Protein AF-A0A968NYC0-F1 (afdb_monomer_lite)

Radius of gyration: 24.02 Å; chains: 1; bounding box: 64×40×67 Å

pLDDT: mean 93.13, std 6.55, range [55.03, 98.5]

Structure (mmCIF, N/CA/C/O backbone):
data_AF-A0A968NYC0-F1
#
_entry.id   AF-A0A968NYC0-F1
#
loop_
_atom_site.group_PDB
_atom_site.id
_atom_site.type_symbol
_atom_site.label_atom_id
_atom_site.label_alt_id
_atom_site.label_comp_id
_atom_site.label_asym_id
_atom_site.label_entity_id
_atom_site.label_seq_id
_atom_site.pdbx_PDB_ins_code
_atom_site.Cartn_x
_atom_site.Cartn_y
_atom_site.Cartn_z
_atom_site.occupancy
_atom_site.B_iso_or_equiv
_atom_site.auth_seq_id
_atom_site.auth_comp_id
_atom_site.auth_asym_id
_atom_site.auth_atom_id
_atom_site.pdbx_PDB_model_num
ATOM 1 N N . MET A 1 1 ? -44.140 -22.657 28.367 1.00 55.03 1 MET A N 1
ATOM 2 C CA . MET A 1 1 ? -43.169 -21.737 29.005 1.00 55.03 1 MET A CA 1
ATOM 3 C C . MET A 1 1 ? -43.555 -21.471 30.471 1.00 55.03 1 MET A C 1
ATOM 5 O O . MET A 1 1 ? -43.723 -20.326 30.853 1.00 55.03 1 MET A O 1
ATOM 9 N N . ASN A 1 2 ? -43.671 -22.508 31.317 1.00 61.44 2 ASN A N 1
ATOM 10 C CA . ASN A 1 2 ? -44.082 -22.344 32.731 1.00 61.44 2 ASN A CA 1
ATOM 11 C C . ASN A 1 2 ? -42.913 -22.388 33.732 1.00 61.44 2 ASN A C 1
ATOM 13 O O . ASN A 1 2 ? -43.121 -22.217 34.927 1.00 61.44 2 ASN A O 1
ATOM 17 N N . TRP A 1 3 ? -41.679 -22.582 33.257 1.00 74.56 3 TRP A N 1
ATOM 18 C CA . TRP A 1 3 ? -40.498 -22.738 34.117 1.00 74.56 3 TRP A CA 1
ATOM 19 C C . TRP A 1 3 ? -40.051 -21.430 34.796 1.00 74.56 3 TRP A C 1
ATOM 21 O O . TRP A 1 3 ? -39.391 -21.453 35.832 1.00 74.56 3 TRP A O 1
ATOM 31 N N . LEU A 1 4 ? -40.443 -20.278 34.242 1.00 67.38 4 LEU A N 1
ATOM 32 C CA . LEU A 1 4 ? -40.112 -18.967 34.808 1.00 67.38 4 LEU A CA 1
ATOM 33 C C . LEU A 1 4 ? -40.830 -18.708 36.142 1.00 67.38 4 LEU A C 1
ATOM 35 O O . LEU A 1 4 ? -40.320 -17.957 36.966 1.00 67.38 4 LEU A O 1
ATOM 39 N N . TYR A 1 5 ? -41.969 -19.367 36.386 1.00 74.06 5 TYR A N 1
ATOM 40 C CA . TYR A 1 5 ? -42.745 -19.214 37.621 1.00 74.06 5 TYR A CA 1
ATOM 41 C C . TYR A 1 5 ? -42.214 -20.053 38.790 1.00 74.06 5 TYR A C 1
ATOM 43 O O . TYR A 1 5 ? -42.570 -19.793 39.934 1.00 74.06 5 TYR A O 1
ATOM 51 N N . THR A 1 6 ? -41.348 -21.036 38.525 1.00 84.25 6 THR A N 1
ATOM 52 C CA . THR A 1 6 ? -40.716 -21.871 39.563 1.00 84.25 6 THR A CA 1
ATOM 53 C C . THR A 1 6 ? -39.415 -21.283 40.117 1.00 84.25 6 THR A C 1
ATOM 55 O O . THR A 1 6 ? -38.843 -21.832 41.055 1.00 84.25 6 THR A O 1
ATOM 58 N N . LEU A 1 7 ? -38.927 -20.171 39.559 1.00 82.81 7 LEU A N 1
ATOM 59 C CA . LEU A 1 7 ? -37.696 -19.523 40.011 1.00 82.81 7 LEU A CA 1
ATOM 60 C C . LEU A 1 7 ? -37.945 -18.648 41.243 1.00 82.81 7 LEU A C 1
ATOM 62 O O . LEU A 1 7 ? -38.913 -17.891 41.308 1.00 82.81 7 LEU A O 1
ATOM 66 N N . SER A 1 8 ? -37.025 -18.704 42.212 1.00 90.00 8 SER A N 1
ATOM 67 C CA . SER A 1 8 ? -37.050 -17.786 43.353 1.00 90.00 8 SER A CA 1
ATOM 68 C C . SER A 1 8 ? -36.920 -16.333 42.872 1.00 90.00 8 SER A C 1
ATOM 70 O O . SER A 1 8 ? -36.244 -16.062 41.875 1.00 90.00 8 SER A O 1
ATOM 72 N N . LYS A 1 9 ? -37.521 -15.378 43.598 1.00 89.38 9 LYS A N 1
ATOM 73 C CA . LYS A 1 9 ? -37.441 -13.941 43.263 1.00 89.38 9 LYS A CA 1
ATOM 74 C C . LYS A 1 9 ? -35.993 -13.466 43.078 1.00 89.38 9 LYS A C 1
ATOM 76 O O . LYS A 1 9 ? -35.714 -12.679 42.178 1.00 89.38 9 LYS A O 1
ATOM 81 N N . ASN A 1 10 ? -35.073 -14.005 43.878 1.00 91.25 10 ASN A N 1
ATOM 82 C CA . ASN A 1 10 ? -33.650 -13.684 43.803 1.00 91.25 10 ASN A CA 1
ATOM 83 C C . ASN A 1 10 ? -33.018 -14.201 42.502 1.00 91.25 10 ASN A C 1
ATOM 85 O O . ASN A 1 10 ? -32.223 -13.500 41.882 1.00 91.25 10 ASN A O 1
ATOM 89 N N . THR A 1 11 ? -33.405 -15.396 42.046 1.00 91.62 11 THR A N 1
ATOM 90 C CA . THR A 1 11 ? -32.907 -15.964 40.785 1.00 91.62 11 THR A CA 1
ATOM 91 C C . THR A 1 11 ? -33.435 -15.195 39.577 1.00 91.62 11 THR A C 1
ATOM 93 O O . THR A 1 11 ? -32.670 -14.919 38.657 1.00 91.62 11 THR A O 1
ATOM 96 N N . LEU A 1 12 ? -34.711 -14.790 39.589 1.00 89.31 12 LEU A N 1
ATOM 97 C CA . LEU A 1 12 ? -35.290 -13.975 38.517 1.00 89.31 12 LEU A CA 1
ATOM 98 C C . LEU A 1 12 ? -34.565 -12.624 38.393 1.00 89.31 12 LEU A C 1
ATOM 100 O O . LEU A 1 12 ? -34.170 -12.236 37.296 1.00 89.31 12 LEU A O 1
ATOM 104 N N . ALA A 1 13 ? -34.331 -11.942 39.519 1.00 92.62 13 ALA A N 1
ATOM 105 C CA . ALA A 1 13 ? -33.586 -10.685 39.545 1.00 92.62 13 ALA A CA 1
ATOM 106 C C . ALA A 1 13 ? -32.153 -10.857 39.010 1.00 92.62 13 ALA A C 1
ATOM 108 O O . ALA A 1 13 ? -31.707 -10.059 38.188 1.00 92.62 13 ALA A O 1
ATOM 109 N N . PHE A 1 14 ? -31.457 -11.929 39.408 1.00 95.12 14 PHE A N 1
ATOM 110 C CA . PHE A 1 14 ? -30.115 -12.229 38.907 1.00 95.12 14 PHE A CA 1
ATOM 111 C C . PHE A 1 14 ? -30.097 -12.460 37.391 1.00 95.12 14 PHE A C 1
ATOM 113 O O . PHE A 1 14 ? -29.247 -11.903 36.703 1.00 95.12 14 PHE A O 1
ATOM 120 N N . VAL A 1 15 ? -31.054 -13.225 36.852 1.00 93.81 15 VAL A N 1
ATOM 121 C CA . VAL A 1 15 ? -31.160 -13.481 35.405 1.00 93.81 15 VAL A CA 1
ATOM 122 C C . VAL A 1 15 ? -31.421 -12.191 34.630 1.00 93.81 15 VAL A C 1
ATOM 124 O O . VAL A 1 15 ? -30.804 -11.980 33.590 1.00 93.81 15 VAL A O 1
ATOM 127 N N . VAL A 1 16 ? -32.284 -11.306 35.135 1.00 94.75 16 VAL A N 1
ATOM 128 C CA . VAL A 1 16 ? -32.562 -10.012 34.490 1.00 94.75 16 VAL A CA 1
ATOM 129 C C . VAL A 1 16 ? -31.324 -9.111 34.500 1.00 94.75 16 VAL A C 1
ATOM 131 O O . VAL A 1 16 ? -30.992 -8.530 33.470 1.00 94.75 16 VAL A O 1
ATOM 134 N N . ILE A 1 17 ? -30.601 -9.030 35.622 1.00 95.00 17 ILE A N 1
ATOM 135 C CA . ILE A 1 17 ? -29.372 -8.226 35.727 1.00 95.00 17 ILE A CA 1
ATOM 136 C C . ILE A 1 17 ? -28.275 -8.795 34.822 1.00 95.00 17 ILE A C 1
ATOM 138 O O . ILE A 1 17 ? -27.685 -8.057 34.035 1.00 95.00 17 ILE A O 1
ATOM 142 N N . ALA A 1 18 ? -28.024 -10.103 34.891 1.00 95.38 18 ALA A N 1
ATOM 143 C CA . ALA A 1 18 ? -27.028 -10.770 34.058 1.00 95.38 18 ALA A CA 1
ATOM 144 C C . ALA A 1 18 ? -27.370 -10.639 32.566 1.00 95.38 18 ALA A C 1
ATOM 146 O O . ALA A 1 18 ? -26.494 -10.328 31.762 1.00 95.38 18 ALA A O 1
ATOM 147 N N . GLY A 1 19 ? -28.647 -10.801 32.206 1.00 96.00 19 GLY A N 1
ATOM 148 C CA . GLY A 1 19 ? -29.144 -10.586 30.850 1.00 96.00 19 GLY A CA 1
ATOM 149 C C . GLY A 1 19 ? -28.960 -9.144 30.379 1.00 96.00 19 GLY A C 1
ATOM 150 O O . GLY A 1 19 ? -28.521 -8.929 29.253 1.00 96.00 19 GLY A O 1
ATOM 151 N N . GLY A 1 20 ? -29.213 -8.159 31.245 1.00 95.19 20 GLY A N 1
ATOM 152 C CA . GLY A 1 20 ? -28.974 -6.744 30.957 1.00 95.19 20 GLY A CA 1
ATOM 153 C C . GLY A 1 20 ? -27.495 -6.422 30.729 1.00 95.19 20 GLY A C 1
ATOM 154 O O . GLY A 1 20 ? -27.156 -5.769 29.745 1.00 95.19 20 GLY A O 1
ATOM 155 N N . ILE A 1 21 ? -26.600 -6.928 31.584 1.00 92.38 21 ILE A N 1
ATOM 156 C CA . ILE A 1 21 ? -25.145 -6.757 31.424 1.00 92.38 21 ILE A CA 1
ATOM 157 C C . ILE A 1 21 ? -24.672 -7.408 30.120 1.00 92.38 21 ILE A C 1
ATOM 159 O O . ILE A 1 21 ? -23.951 -6.779 29.346 1.00 92.38 21 ILE A O 1
ATOM 163 N N . LEU A 1 22 ? -25.109 -8.641 29.845 1.00 92.19 22 LEU A N 1
ATOM 164 C CA . LEU A 1 22 ? -24.768 -9.349 28.612 1.00 92.19 22 LEU A CA 1
ATOM 165 C C . LEU A 1 22 ? -25.264 -8.580 27.380 1.00 92.19 22 LEU A C 1
ATOM 167 O O . LEU A 1 22 ? -24.515 -8.406 26.422 1.00 92.19 22 LEU A O 1
ATOM 171 N N . PHE A 1 23 ? -26.498 -8.073 27.421 1.00 93.38 23 PHE A N 1
ATOM 172 C CA . PHE A 1 23 ? -27.070 -7.268 26.346 1.00 93.38 23 PHE A CA 1
ATOM 173 C C . PHE A 1 23 ? -26.257 -5.996 26.092 1.00 93.38 23 PHE A C 1
ATOM 175 O O . PHE A 1 23 ? -26.002 -5.670 24.936 1.00 93.38 23 PHE A O 1
ATOM 182 N N . ILE A 1 24 ? -25.799 -5.307 27.142 1.00 88.75 24 ILE A N 1
ATOM 183 C CA . ILE A 1 24 ? -24.950 -4.113 27.010 1.00 88.75 24 ILE A CA 1
ATOM 184 C C . ILE A 1 24 ? -23.596 -4.468 26.389 1.00 88.75 24 ILE A C 1
ATOM 186 O O . ILE A 1 24 ? -23.170 -3.787 25.462 1.00 88.75 24 ILE A O 1
ATOM 190 N N . ILE A 1 25 ? -22.940 -5.541 26.841 1.00 87.50 25 ILE A N 1
ATOM 191 C CA . ILE A 1 25 ? -21.634 -5.969 26.307 1.00 87.50 25 ILE A CA 1
ATOM 192 C C . ILE A 1 25 ? -21.742 -6.362 24.828 1.00 87.50 25 ILE A C 1
ATOM 194 O O . ILE A 1 25 ? -20.851 -6.053 24.041 1.00 87.50 25 ILE A O 1
ATOM 198 N N . VAL A 1 26 ? -22.833 -7.026 24.440 1.00 86.25 26 VAL A N 1
ATOM 199 C CA . VAL A 1 26 ? -23.074 -7.425 23.046 1.00 86.25 26 VAL A CA 1
ATOM 200 C C . VAL A 1 26 ? -23.466 -6.228 22.178 1.00 86.25 26 VAL A C 1
ATOM 202 O O . VAL A 1 26 ? -23.036 -6.145 21.030 1.00 86.25 26 VAL A O 1
ATOM 205 N N . SER A 1 27 ? -24.258 -5.294 22.710 1.00 86.38 27 SER A N 1
ATOM 206 C CA . SER A 1 27 ? -24.735 -4.128 21.951 1.00 86.38 27 SER A CA 1
ATOM 207 C C . SER A 1 27 ? -23.671 -3.037 21.808 1.00 86.38 27 SER A C 1
ATOM 209 O O . SER A 1 27 ? -23.626 -2.355 20.787 1.00 86.38 27 SER A O 1
ATOM 211 N N . SER A 1 28 ? -22.805 -2.892 22.810 1.00 80.62 28 SER A N 1
ATOM 212 C CA . SER A 1 28 ? -21.760 -1.872 22.890 1.00 80.62 28 SER A CA 1
ATOM 213 C C . SER A 1 28 ? -20.471 -2.512 23.411 1.00 80.62 28 SER A C 1
ATOM 215 O O . SER A 1 28 ? -20.108 -2.295 24.573 1.00 80.62 28 SER A O 1
ATOM 217 N N . PRO A 1 29 ? -19.780 -3.330 22.591 1.00 77.06 29 PRO A N 1
ATOM 218 C CA . PRO A 1 29 ? -18.520 -3.928 23.001 1.00 77.06 29 PRO A CA 1
ATOM 219 C C . PRO A 1 29 ? -17.551 -2.826 23.448 1.00 77.06 29 PRO A C 1
ATOM 221 O O . PRO A 1 29 ? -17.503 -1.760 22.825 1.00 77.06 29 PRO A O 1
ATOM 224 N N . PRO A 1 30 ? -16.795 -3.042 24.538 1.00 77.00 30 PRO A N 1
ATOM 225 C CA . PRO A 1 30 ? -15.893 -2.027 25.053 1.00 77.00 30 PRO A CA 1
ATOM 226 C C . PRO A 1 30 ? -14.872 -1.655 23.975 1.00 77.00 30 PRO A C 1
ATOM 228 O O . PRO A 1 30 ? -14.203 -2.527 23.419 1.00 77.00 30 PRO A O 1
ATOM 231 N N . HIS A 1 31 ? -14.755 -0.357 23.687 1.00 88.00 31 HIS A N 1
ATOM 232 C CA . HIS A 1 31 ? -13.740 0.141 22.768 1.00 88.00 31 HIS A CA 1
ATOM 233 C C . HIS A 1 31 ? -12.357 -0.255 23.273 1.00 88.00 31 HIS A C 1
ATOM 235 O O . HIS A 1 31 ? -11.971 0.055 24.402 1.00 88.00 31 HIS A O 1
ATOM 241 N N . THR A 1 32 ? -11.602 -0.927 22.417 1.00 91.62 32 THR A N 1
ATOM 242 C CA . THR A 1 32 ? -10.221 -1.278 22.713 1.00 91.62 32 THR A CA 1
ATOM 243 C C . THR A 1 32 ? -9.323 -0.049 22.562 1.00 91.62 32 THR A C 1
ATOM 245 O O . THR A 1 32 ? -9.670 0.945 21.910 1.00 91.62 32 THR A O 1
ATOM 248 N N . VAL A 1 33 ? -8.115 -0.118 23.127 1.00 92.94 33 VAL A N 1
ATOM 249 C CA . VAL A 1 33 ? -7.076 0.902 22.902 1.00 92.94 33 VAL A CA 1
ATOM 250 C C . VAL A 1 33 ? -6.817 1.076 21.401 1.00 92.94 33 VAL A C 1
ATOM 252 O O . VAL A 1 33 ? -6.704 2.203 20.916 1.00 92.94 33 VAL A O 1
ATOM 255 N N . CYS A 1 34 ? -6.820 -0.023 20.644 1.00 94.38 34 CYS A N 1
ATOM 256 C CA . CYS A 1 34 ? -6.624 0.005 19.201 1.00 94.38 34 CYS A CA 1
ATOM 257 C C . CYS A 1 34 ? -7.748 0.722 18.454 1.00 94.38 34 CYS A C 1
ATOM 259 O O . CYS A 1 34 ? -7.455 1.451 17.513 1.00 94.38 34 CYS A O 1
ATOM 261 N N . ASP A 1 35 ? -9.005 0.603 18.885 1.00 94.25 35 ASP A N 1
ATOM 262 C CA . ASP A 1 35 ? -10.110 1.345 18.260 1.00 94.25 35 ASP A CA 1
ATOM 263 C C . ASP A 1 35 ? -9.930 2.855 18.423 1.00 94.25 35 ASP A C 1
ATOM 265 O O . ASP A 1 35 ? -10.162 3.628 17.492 1.00 94.25 35 ASP A O 1
ATOM 269 N N . SER A 1 36 ? -9.446 3.282 19.592 1.00 94.62 36 SER A N 1
ATOM 270 C CA . SER A 1 36 ? -9.157 4.692 19.859 1.00 94.62 36 SER A CA 1
ATOM 271 C C . SER A 1 36 ? -8.003 5.209 18.998 1.00 94.62 36 SER A C 1
ATOM 273 O O . SER A 1 36 ? -8.129 6.270 18.387 1.00 94.62 36 SER A O 1
ATOM 275 N N . GLN A 1 37 ? -6.913 4.444 18.887 1.00 95.31 37 GLN A N 1
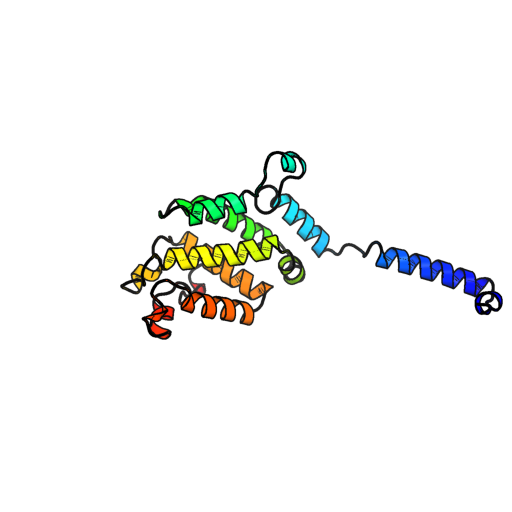ATOM 276 C CA . GLN A 1 37 ? -5.765 4.790 18.041 1.00 95.31 37 GLN A CA 1
ATOM 277 C C . GLN A 1 37 ? -6.140 4.813 16.551 1.00 95.31 37 GLN A C 1
ATOM 279 O O . GLN A 1 37 ? -5.801 5.748 15.826 1.00 95.31 37 GLN A O 1
ATOM 284 N N . LEU A 1 38 ? -6.923 3.832 16.094 1.00 95.44 38 LEU A N 1
ATOM 285 C CA . LEU A 1 38 ? -7.428 3.785 14.723 1.00 95.44 38 LEU A CA 1
ATOM 286 C C . LEU A 1 38 ? -8.375 4.939 14.414 1.00 95.44 38 LEU A C 1
ATOM 288 O O . LEU A 1 38 ? -8.366 5.433 13.289 1.00 95.44 38 LEU A O 1
ATOM 292 N N . ARG A 1 39 ? -9.161 5.402 15.391 1.00 94.81 39 ARG A N 1
ATOM 293 C CA . ARG A 1 39 ? -9.993 6.598 15.237 1.00 94.81 39 ARG A CA 1
ATOM 294 C C . ARG A 1 39 ? -9.141 7.852 15.047 1.00 94.81 39 ARG A C 1
ATOM 296 O O . ARG A 1 39 ? -9.435 8.627 14.145 1.00 94.81 39 ARG A O 1
ATOM 303 N N . VAL A 1 40 ? -8.080 8.025 15.837 1.00 95.06 40 VAL A N 1
ATOM 304 C CA . VAL A 1 40 ? -7.135 9.148 15.681 1.00 95.06 40 VAL A CA 1
ATOM 305 C C . VAL A 1 40 ? -6.443 9.094 14.318 1.00 95.06 40 VAL A C 1
ATOM 307 O O . VAL A 1 40 ? -6.351 10.108 13.629 1.00 95.06 40 VAL A O 1
ATOM 310 N N . LEU A 1 41 ? -6.020 7.908 13.87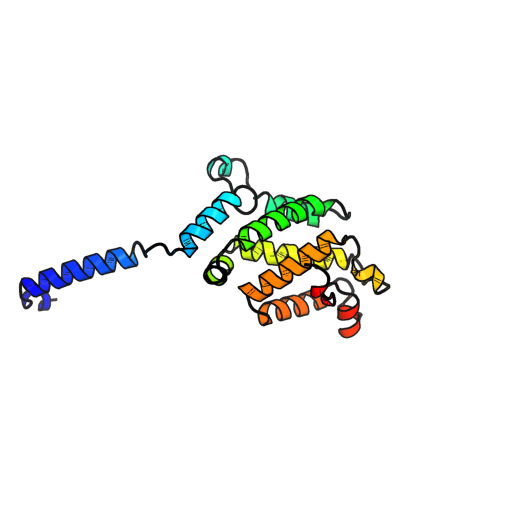8 1.00 94.75 41 LEU A N 1
ATOM 311 C CA . LEU A 1 41 ? -5.432 7.743 12.552 1.00 94.75 41 LEU A CA 1
ATOM 312 C C . LEU A 1 41 ? -6.452 8.022 11.438 1.00 94.75 41 LEU A C 1
ATOM 314 O O . LEU A 1 41 ? -6.144 8.715 10.479 1.00 94.75 41 LEU A O 1
ATOM 318 N N . ARG A 1 42 ? -7.690 7.535 11.556 1.00 95.00 42 ARG A N 1
ATOM 319 C CA . ARG A 1 42 ? -8.756 7.822 10.584 1.00 95.00 42 ARG A CA 1
ATOM 320 C C . ARG A 1 42 ? -9.014 9.321 10.467 1.00 95.00 42 ARG A C 1
ATOM 322 O O . ARG A 1 42 ? -9.189 9.818 9.358 1.00 95.00 42 ARG A O 1
ATOM 329 N N . GLU A 1 43 ? -9.004 10.018 11.595 1.00 93.88 43 GLU A N 1
ATOM 330 C CA . GLU A 1 43 ? -9.145 11.467 11.656 1.00 93.88 43 GLU A CA 1
ATOM 331 C C . GLU A 1 43 ? -7.994 12.176 10.927 1.00 93.88 43 GLU A C 1
ATOM 333 O O . GLU A 1 43 ? -8.244 13.044 10.093 1.00 93.88 43 GLU A O 1
ATOM 338 N N . SER A 1 44 ? -6.743 11.749 11.144 1.00 94.12 44 SER A N 1
ATOM 339 C CA . SER A 1 44 ? -5.580 12.319 10.445 1.00 94.12 44 SER A CA 1
ATOM 340 C C . SER A 1 44 ? -5.552 11.998 8.946 1.00 94.12 44 SER A C 1
ATOM 342 O O . SER A 1 44 ? -4.946 12.731 8.168 1.00 94.12 44 SER A O 1
ATOM 344 N N . GLN A 1 45 ? -6.236 10.928 8.526 1.00 95.44 45 GLN A N 1
ATOM 345 C CA . GLN A 1 45 ? -6.377 10.511 7.128 1.00 95.44 45 GLN A CA 1
ATOM 346 C C . GLN A 1 45 ? -7.681 10.990 6.471 1.00 95.44 45 GLN A C 1
ATOM 348 O O . GLN A 1 45 ? -8.018 10.536 5.366 1.00 95.44 45 GLN A O 1
ATOM 353 N N . LYS A 1 46 ? -8.420 11.911 7.109 1.00 92.44 46 LYS A N 1
ATOM 354 C CA . LYS A 1 46 ? -9.539 12.604 6.462 1.00 92.44 46 LYS A CA 1
ATOM 355 C C . LYS A 1 46 ? -9.064 13.262 5.170 1.00 92.44 46 LYS A C 1
ATOM 357 O O . LYS A 1 46 ? -7.951 13.775 5.079 1.00 92.44 46 LYS A O 1
ATOM 362 N N . ARG A 1 47 ? -9.924 13.240 4.153 1.00 88.31 47 ARG A N 1
ATOM 363 C CA . ARG A 1 47 ? -9.670 13.689 2.773 1.00 88.31 47 ARG A CA 1
ATOM 364 C C . ARG A 1 47 ? -8.728 12.778 1.987 1.00 88.31 47 ARG A C 1
ATOM 366 O O . ARG A 1 47 ? -9.011 12.535 0.819 1.00 88.31 47 ARG A O 1
ATOM 373 N N . PHE A 1 48 ? -7.679 12.213 2.596 1.00 95.81 48 PHE A N 1
ATOM 374 C CA . PHE A 1 48 ? -6.785 11.290 1.890 1.00 95.81 48 PHE A CA 1
ATOM 375 C C . PHE A 1 48 ? -7.410 9.914 1.651 1.00 95.81 48 PHE A C 1
ATOM 377 O O . PHE A 1 48 ? -7.736 9.598 0.509 1.00 95.81 48 PHE A O 1
ATOM 384 N N . LEU A 1 49 ? -7.611 9.113 2.701 1.00 95.94 49 LEU A N 1
ATOM 385 C CA . LEU A 1 49 ? -8.187 7.764 2.580 1.00 95.94 49 LEU A CA 1
ATOM 386 C C . LEU A 1 49 ? -9.683 7.719 2.848 1.00 95.94 49 LEU A C 1
ATOM 388 O O . LEU A 1 49 ? -10.355 6.806 2.375 1.00 95.94 49 LEU A O 1
ATOM 392 N N . TYR A 1 50 ? -10.199 8.705 3.575 1.00 94.50 50 TYR A N 1
ATOM 393 C CA . TYR A 1 50 ? -11.603 8.776 3.948 1.00 94.50 50 TYR A CA 1
ATOM 394 C C . TYR A 1 50 ? -12.242 10.044 3.410 1.00 94.50 50 TYR A C 1
ATOM 396 O O . TYR A 1 50 ? -11.625 11.112 3.388 1.00 94.50 50 TYR A O 1
ATOM 404 N N . LYS A 1 51 ? -13.509 9.933 3.013 1.00 91.06 51 LYS A N 1
ATOM 405 C CA . LYS A 1 51 ? -14.313 11.097 2.648 1.00 91.06 51 LYS A CA 1
ATOM 406 C C . LYS A 1 51 ? -14.540 11.959 3.882 1.00 91.06 51 LYS A C 1
ATOM 408 O O . LYS A 1 51 ? -14.808 11.450 4.968 1.00 91.06 51 LYS A O 1
ATOM 413 N N . ASP A 1 52 ? -14.437 13.264 3.690 1.00 87.00 52 ASP A N 1
ATOM 414 C CA . ASP A 1 52 ? -14.798 14.234 4.712 1.00 87.00 52 ASP A CA 1
ATOM 415 C C . ASP A 1 52 ? -16.332 14.236 4.854 1.00 87.00 52 ASP A C 1
ATOM 417 O O . ASP A 1 52 ? -17.014 14.510 3.861 1.00 87.00 52 ASP A O 1
ATOM 421 N N . PRO A 1 53 ? -16.902 13.883 6.022 1.00 84.19 53 PRO A N 1
ATOM 422 C CA . PRO A 1 53 ? -18.350 13.800 6.189 1.00 84.19 53 PRO A CA 1
ATOM 423 C C . PRO A 1 53 ? -19.042 15.135 5.892 1.00 84.19 53 PRO A C 1
ATOM 425 O O . PRO A 1 53 ? -20.119 15.127 5.293 1.00 84.19 53 PRO A O 1
ATOM 428 N N . GLU A 1 54 ? -18.394 16.262 6.205 1.00 86.38 54 GLU A N 1
ATOM 429 C CA . GLU A 1 54 ? -18.922 17.613 5.971 1.00 86.38 54 GLU A CA 1
ATOM 430 C C . GLU A 1 54 ? -19.039 17.931 4.475 1.00 86.38 54 GLU A C 1
ATOM 432 O O . GLU A 1 54 ? -19.989 18.575 4.037 1.00 86.38 54 GLU A O 1
ATOM 437 N N . ASN A 1 55 ? -18.115 17.401 3.670 1.00 84.06 55 ASN A N 1
ATOM 438 C CA . ASN A 1 55 ? -18.018 17.673 2.234 1.00 84.06 55 ASN A CA 1
ATOM 439 C C . ASN A 1 55 ? -18.451 16.488 1.355 1.00 84.06 55 ASN A C 1
ATOM 441 O O . ASN A 1 55 ? -18.331 16.536 0.129 1.00 84.06 55 ASN A O 1
ATOM 445 N N . SER A 1 56 ? -18.987 15.428 1.960 1.00 81.44 56 SER A N 1
ATOM 446 C CA . SER A 1 56 ? -19.300 14.153 1.299 1.00 81.44 56 SER A CA 1
ATOM 447 C C . SER A 1 56 ? -20.325 14.263 0.162 1.00 81.44 56 SER A C 1
ATOM 449 O O . SER A 1 56 ? -20.308 13.450 -0.761 1.00 81.44 56 SER A O 1
ATOM 451 N N . LYS A 1 57 ? -21.195 15.283 0.192 1.00 82.94 57 LYS A N 1
ATOM 452 C CA . LYS A 1 57 ? -22.176 15.560 -0.874 1.00 82.94 57 LYS A CA 1
ATOM 453 C C . LYS A 1 57 ? -21.544 16.170 -2.128 1.00 82.94 57 LYS A C 1
ATOM 455 O O . LYS A 1 57 ? -22.065 15.978 -3.223 1.00 82.94 57 LYS A O 1
ATOM 460 N N . VAL A 1 58 ? -20.443 16.902 -1.966 1.00 84.19 58 VAL A N 1
ATOM 461 C CA . VAL A 1 58 ? -19.753 17.613 -3.055 1.00 84.19 58 VAL A CA 1
ATOM 462 C C . VAL A 1 58 ? -18.616 16.757 -3.608 1.00 84.19 58 VAL A C 1
ATOM 464 O O . VAL A 1 58 ? -18.464 16.619 -4.820 1.00 84.19 58 VAL A O 1
ATOM 467 N N . ILE A 1 59 ? -17.838 16.132 -2.722 1.00 83.38 59 ILE A N 1
ATOM 468 C CA . ILE A 1 59 ? -16.648 15.367 -3.085 1.00 83.38 59 ILE A CA 1
ATOM 469 C C . ILE A 1 59 ? -17.007 13.879 -3.193 1.00 83.38 59 ILE A C 1
ATOM 471 O O . ILE A 1 59 ? -17.198 13.181 -2.196 1.00 83.38 59 ILE A O 1
ATOM 475 N N . LYS A 1 60 ? -17.084 13.376 -4.432 1.00 86.31 60 LYS A N 1
ATOM 476 C CA . LYS A 1 60 ? -17.498 11.990 -4.715 1.00 86.31 60 LYS A CA 1
ATOM 477 C C . LYS A 1 60 ? -16.408 10.944 -4.468 1.00 86.31 60 LYS A C 1
ATOM 479 O O . LYS A 1 60 ? -16.752 9.782 -4.254 1.00 86.31 60 LYS A O 1
ATOM 484 N N . THR A 1 61 ? -15.135 11.331 -4.467 1.00 92.69 61 THR A N 1
ATOM 485 C CA . THR A 1 61 ? -13.974 10.427 -4.368 1.00 92.69 61 THR A CA 1
ATOM 486 C C . THR A 1 61 ? -13.007 10.903 -3.292 1.00 92.69 61 THR A C 1
ATOM 488 O O . THR A 1 61 ? -13.001 12.074 -2.928 1.00 92.69 61 THR A O 1
ATOM 491 N N . THR A 1 62 ? -12.174 10.018 -2.759 1.00 95.81 62 THR A N 1
ATOM 492 C CA . THR A 1 62 ? -11.109 10.453 -1.840 1.00 95.81 62 THR A CA 1
ATOM 493 C C . THR A 1 62 ? -9.935 11.060 -2.614 1.00 95.81 62 THR A C 1
ATOM 495 O O . THR A 1 62 ? -9.783 10.813 -3.815 1.00 95.81 62 THR A O 1
ATOM 498 N N . THR A 1 63 ? -9.075 11.844 -1.953 1.00 96.12 63 THR A N 1
ATOM 499 C CA . THR A 1 63 ? -7.837 12.336 -2.580 1.00 96.12 63 THR A CA 1
ATOM 500 C C . THR A 1 63 ? -6.959 11.165 -3.016 1.00 96.12 63 THR A C 1
ATOM 502 O O . THR A 1 63 ? -6.345 11.240 -4.073 1.00 96.12 63 THR A O 1
ATOM 505 N N . TYR A 1 64 ? -6.935 10.059 -2.262 1.00 97.81 64 TYR A N 1
ATOM 506 C CA . TYR A 1 64 ? -6.236 8.842 -2.673 1.00 97.81 64 TYR A CA 1
ATOM 507 C C . TYR A 1 64 ? -6.751 8.301 -4.008 1.00 97.81 64 TYR A C 1
ATOM 509 O O . TYR A 1 64 ? -5.952 8.078 -4.910 1.00 97.81 64 TYR A O 1
ATOM 517 N N . GLU A 1 65 ? -8.067 8.120 -4.153 1.00 97.19 65 GLU A N 1
ATOM 518 C CA . GLU A 1 65 ? -8.667 7.604 -5.391 1.00 97.19 65 GLU A CA 1
ATOM 519 C C . GLU A 1 65 ? -8.340 8.512 -6.580 1.00 97.19 65 GLU A C 1
ATOM 521 O O . GLU A 1 65 ? -7.861 8.033 -7.604 1.00 97.19 65 GLU A O 1
ATOM 526 N N . TYR A 1 66 ? -8.495 9.827 -6.403 1.00 96.38 66 TYR A N 1
ATOM 527 C CA . TYR A 1 66 ? -8.148 10.814 -7.423 1.00 96.38 66 TYR A CA 1
ATOM 528 C C . TYR A 1 66 ? -6.666 10.748 -7.831 1.00 96.38 66 TYR A C 1
ATOM 530 O O . TYR A 1 66 ? -6.353 10.673 -9.018 1.00 96.38 66 TYR A O 1
ATOM 538 N N . LEU A 1 67 ? -5.745 10.748 -6.861 1.00 97.38 67 LEU A N 1
ATOM 539 C CA . LEU A 1 67 ? -4.303 10.720 -7.128 1.00 97.38 67 LEU A CA 1
ATOM 540 C C . LEU A 1 67 ? -3.847 9.384 -7.722 1.00 97.38 67 LEU A C 1
ATOM 542 O O . LEU A 1 67 ? -2.9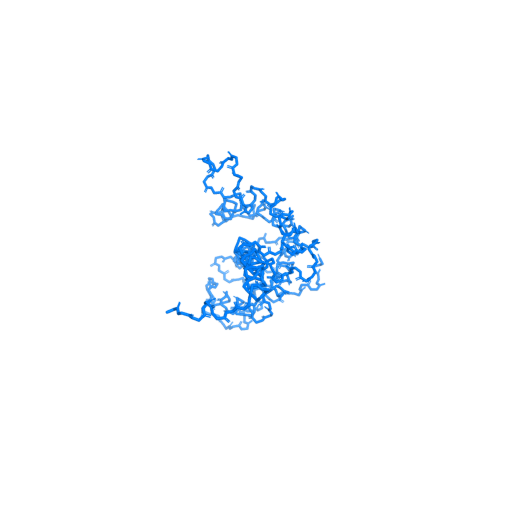93 9.368 -8.606 1.00 97.38 67 LEU A O 1
ATOM 546 N N . ARG A 1 68 ? -4.432 8.270 -7.276 1.00 97.38 68 ARG A N 1
ATOM 547 C CA . ARG A 1 68 ? -4.210 6.938 -7.845 1.00 97.38 68 ARG A CA 1
ATOM 548 C C . ARG A 1 68 ? -4.634 6.896 -9.307 1.00 97.38 68 ARG A C 1
ATOM 550 O O . ARG A 1 68 ? -3.869 6.424 -10.143 1.00 97.38 68 ARG A O 1
ATOM 557 N N . ASP A 1 69 ? -5.830 7.382 -9.618 1.00 96.50 69 ASP A N 1
ATOM 558 C CA . ASP A 1 69 ? -6.360 7.345 -10.980 1.00 96.50 69 ASP A CA 1
ATOM 559 C C . ASP A 1 69 ? -5.569 8.285 -11.897 1.00 96.50 69 ASP A C 1
ATOM 561 O O . ASP A 1 69 ? -5.191 7.892 -12.999 1.00 96.50 69 ASP A O 1
ATOM 565 N N . ARG A 1 70 ? -5.189 9.471 -11.406 1.00 96.06 70 ARG A N 1
ATOM 566 C CA . ARG A 1 70 ? -4.276 10.381 -12.110 1.00 96.06 70 ARG A CA 1
ATOM 567 C C . ARG A 1 70 ? -2.918 9.735 -12.388 1.00 96.06 70 ARG A C 1
ATOM 569 O O . ARG A 1 70 ? -2.437 9.826 -13.514 1.00 96.06 70 ARG A O 1
ATOM 576 N N . CYS A 1 71 ? -2.323 9.069 -11.399 1.00 95.94 71 CYS A N 1
ATOM 577 C CA . CYS A 1 71 ? -1.066 8.337 -11.556 1.00 95.94 71 CYS A CA 1
ATOM 578 C C . CYS A 1 71 ? -1.185 7.255 -12.644 1.00 95.94 71 CYS A C 1
ATOM 580 O O . CYS A 1 71 ? -0.344 7.196 -13.530 1.00 95.94 71 CYS A O 1
ATOM 582 N N . LYS A 1 72 ? -2.278 6.476 -12.658 1.00 94.81 72 LYS A N 1
ATOM 583 C CA . LYS A 1 72 ? -2.546 5.464 -13.700 1.00 94.81 72 LYS A CA 1
ATOM 584 C C . LYS A 1 72 ? -2.720 6.052 -15.102 1.00 94.81 72 LYS A C 1
ATOM 586 O O . LYS A 1 72 ? -2.340 5.414 -16.075 1.00 94.81 72 LYS A O 1
ATOM 591 N N . MET A 1 73 ? -3.336 7.228 -15.211 1.00 94.06 73 MET A N 1
ATOM 592 C CA . MET A 1 73 ? -3.581 7.894 -16.497 1.00 94.06 73 MET A CA 1
ATOM 593 C C . MET A 1 73 ? -2.348 8.624 -17.038 1.00 94.06 73 MET A C 1
ATOM 595 O O . MET A 1 73 ? -2.320 8.996 -18.209 1.00 94.06 73 MET A O 1
ATOM 599 N N . THR A 1 74 ? -1.343 8.867 -16.198 1.00 89.44 74 THR A N 1
ATOM 600 C CA . THR A 1 74 ? -0.189 9.685 -16.557 1.00 89.44 74 THR A CA 1
ATOM 601 C C . THR A 1 74 ? 1.008 8.797 -16.887 1.00 89.44 74 THR A C 1
ATOM 603 O O . THR A 1 74 ? 1.545 8.134 -16.010 1.00 89.44 74 THR A O 1
ATOM 606 N N . ASN A 1 75 ? 1.485 8.841 -18.132 1.00 78.19 75 ASN A N 1
ATOM 607 C CA . ASN A 1 75 ? 2.692 8.124 -18.559 1.00 78.19 75 ASN A CA 1
ATOM 608 C C . ASN A 1 75 ? 3.947 9.005 -18.400 1.00 78.19 75 ASN A C 1
ATOM 610 O O . ASN A 1 75 ? 4.684 9.235 -19.356 1.00 78.19 75 ASN A O 1
ATOM 614 N N . ASN A 1 76 ? 4.147 9.607 -17.223 1.00 82.69 76 ASN A N 1
ATOM 615 C CA . ASN A 1 76 ? 5.358 10.376 -16.931 1.00 82.69 76 ASN A CA 1
ATOM 616 C C . ASN A 1 76 ? 5.766 10.247 -15.451 1.00 82.69 76 ASN A C 1
ATOM 618 O O . ASN A 1 76 ? 4.898 10.022 -14.601 1.00 82.69 76 ASN A O 1
ATOM 622 N N . PRO A 1 77 ? 7.060 10.432 -15.122 1.00 73.62 77 PRO A N 1
ATOM 623 C CA . PRO A 1 77 ? 7.580 10.301 -13.754 1.00 73.62 77 PRO A CA 1
ATOM 624 C C . PRO A 1 77 ? 6.874 11.208 -12.732 1.00 73.62 77 PRO A C 1
ATOM 626 O O . PRO A 1 77 ? 6.722 10.845 -11.569 1.00 73.62 77 PRO A O 1
ATOM 629 N N . GLY A 1 78 ? 6.393 12.381 -13.153 1.00 87.69 78 GLY A N 1
ATOM 630 C CA . GLY A 1 78 ? 5.741 13.343 -12.260 1.00 87.69 78 GLY A CA 1
ATOM 631 C C . GLY A 1 78 ? 4.304 12.980 -11.872 1.00 87.69 78 GLY A C 1
ATOM 632 O O . GLY A 1 78 ? 3.803 13.475 -10.862 1.00 87.69 78 GLY A O 1
ATOM 633 N N . GLY A 1 79 ? 3.630 12.114 -12.635 1.00 92.06 79 GLY A N 1
ATOM 634 C CA . GLY A 1 79 ? 2.205 11.812 -12.463 1.00 92.06 79 GLY A CA 1
ATOM 635 C C . GLY A 1 79 ? 1.843 11.179 -11.120 1.00 92.06 79 GLY A C 1
ATOM 636 O O . GLY A 1 79 ? 0.732 11.369 -10.623 1.00 92.06 79 GLY A O 1
ATOM 637 N N . CYS A 1 80 ? 2.789 10.463 -10.514 1.00 95.88 80 CYS A N 1
ATOM 638 C CA . CYS A 1 80 ? 2.597 9.722 -9.269 1.00 95.88 80 CYS A CA 1
ATOM 639 C C . CYS A 1 80 ? 3.244 10.395 -8.053 1.00 95.88 80 CYS A C 1
ATOM 641 O O . CYS A 1 80 ? 3.027 9.950 -6.926 1.00 95.88 80 CYS A O 1
ATOM 643 N N . TYR A 1 81 ? 3.976 11.496 -8.256 1.00 96.19 81 TYR A N 1
ATOM 644 C CA . TYR A 1 81 ? 4.719 12.180 -7.198 1.00 96.19 81 TYR A CA 1
ATOM 645 C C . TYR A 1 81 ? 3.826 12.546 -6.005 1.00 96.19 81 TYR A C 1
ATOM 647 O O . TYR A 1 81 ? 4.122 12.199 -4.862 1.00 96.19 81 TYR A O 1
ATOM 655 N N . GLU A 1 82 ? 2.688 13.198 -6.259 1.00 96.69 82 GLU A N 1
ATOM 656 C CA . GLU A 1 82 ? 1.790 13.637 -5.187 1.00 96.69 82 GLU A CA 1
ATOM 657 C C . GLU A 1 82 ? 1.169 12.450 -4.429 1.00 96.69 82 GLU A C 1
ATOM 659 O O . GLU A 1 82 ? 1.066 12.487 -3.200 1.00 96.69 82 GLU A O 1
ATOM 664 N N . LEU A 1 83 ? 0.824 11.364 -5.136 1.00 97.62 83 LEU A N 1
ATOM 665 C CA . LEU A 1 83 ? 0.354 10.123 -4.515 1.00 97.62 83 LEU A CA 1
ATOM 666 C C . LEU A 1 83 ? 1.415 9.562 -3.563 1.00 97.62 83 LEU A C 1
ATOM 668 O O . LEU A 1 83 ? 1.102 9.241 -2.418 1.00 97.62 83 LEU A O 1
ATOM 672 N N . PHE A 1 84 ? 2.664 9.470 -4.020 1.00 97.44 84 PHE A N 1
ATOM 673 C CA . PHE A 1 84 ? 3.765 8.913 -3.239 1.00 97.44 84 PHE A CA 1
ATOM 674 C C . PHE A 1 84 ? 4.085 9.765 -2.012 1.00 97.44 84 PHE A C 1
ATOM 676 O O . PHE A 1 84 ? 4.278 9.216 -0.928 1.00 97.44 84 PHE A O 1
ATOM 683 N N . GLN A 1 85 ? 4.054 11.094 -2.129 1.00 97.56 85 GLN A N 1
ATOM 684 C CA . GLN A 1 85 ? 4.229 11.992 -0.982 1.00 97.56 85 GLN A CA 1
ATOM 685 C C . GLN A 1 85 ? 3.132 11.800 0.073 1.00 97.56 85 GLN A C 1
ATOM 687 O O . GLN A 1 85 ? 3.423 11.651 1.261 1.00 97.56 85 GLN A O 1
ATOM 692 N N . ARG A 1 86 ? 1.862 11.729 -0.344 1.00 97.94 86 ARG A N 1
ATOM 693 C CA . ARG A 1 86 ? 0.751 11.462 0.584 1.00 97.94 86 ARG A CA 1
ATOM 694 C C . ARG A 1 86 ? 0.840 10.065 1.197 1.00 97.94 86 ARG A C 1
ATOM 696 O O . ARG A 1 86 ? 0.554 9.902 2.381 1.00 97.94 86 ARG A O 1
ATOM 703 N N . MET A 1 87 ? 1.293 9.079 0.424 1.00 98.06 87 MET A N 1
ATOM 704 C CA . MET A 1 87 ? 1.484 7.715 0.907 1.00 98.06 87 MET A CA 1
ATOM 705 C C . MET A 1 87 ? 2.595 7.616 1.959 1.00 98.06 87 MET A C 1
ATOM 707 O O . MET A 1 87 ? 2.427 6.889 2.937 1.00 98.06 87 MET A O 1
ATOM 711 N N . LYS A 1 88 ? 3.694 8.369 1.811 1.00 97.62 88 LYS A N 1
ATOM 712 C CA . LYS A 1 88 ? 4.752 8.476 2.835 1.00 97.62 88 LYS A CA 1
ATOM 713 C C . LYS A 1 88 ? 4.165 8.961 4.164 1.00 97.62 88 LYS A C 1
ATOM 715 O O . LYS A 1 88 ? 4.285 8.255 5.161 1.00 97.62 88 LYS A O 1
ATOM 720 N N . GLY A 1 89 ? 3.414 10.066 4.144 1.00 96.81 89 GLY A N 1
ATOM 721 C CA . GLY A 1 89 ? 2.748 10.593 5.343 1.00 96.81 89 GLY A CA 1
ATOM 722 C C . GLY A 1 89 ? 1.728 9.625 5.960 1.00 96.81 89 GLY A C 1
ATOM 723 O O . GLY A 1 89 ? 1.625 9.515 7.180 1.00 96.81 89 GLY A O 1
ATOM 724 N N . PHE A 1 90 ? 1.005 8.862 5.136 1.00 97.25 90 PHE A N 1
ATOM 725 C CA . PHE A 1 90 ? 0.125 7.800 5.628 1.00 97.25 90 PHE A CA 1
ATOM 726 C C . PHE A 1 90 ? 0.898 6.664 6.316 1.00 97.25 90 PHE A C 1
ATOM 728 O O . PHE A 1 90 ? 0.497 6.212 7.389 1.00 97.25 90 PHE A O 1
ATOM 735 N N . LEU A 1 91 ? 2.016 6.215 5.740 1.00 97.12 91 LEU A N 1
ATOM 736 C CA . LEU A 1 91 ? 2.866 5.193 6.355 1.00 97.12 91 LEU A CA 1
ATOM 737 C C . LEU A 1 91 ? 3.540 5.680 7.637 1.00 97.12 91 LEU A C 1
ATOM 739 O O . LEU A 1 91 ? 3.710 4.874 8.550 1.00 97.12 91 LEU A O 1
ATOM 743 N N . ASP A 1 92 ? 3.903 6.961 7.715 1.00 96.19 92 ASP A N 1
ATOM 744 C CA . ASP A 1 92 ? 4.387 7.587 8.949 1.00 96.19 92 ASP A CA 1
ATOM 745 C C . ASP A 1 92 ? 3.292 7.532 10.022 1.00 96.19 92 ASP A C 1
ATOM 747 O O . ASP A 1 92 ? 3.539 7.070 11.134 1.00 96.19 92 ASP A O 1
ATOM 751 N N . GLY A 1 93 ? 2.053 7.886 9.660 1.00 94.69 93 GLY A N 1
ATOM 752 C CA . GLY A 1 93 ? 0.894 7.813 10.551 1.00 94.69 93 GLY A CA 1
ATOM 753 C C . GLY A 1 93 ? 0.563 6.395 11.026 1.00 94.69 93 GLY A C 1
ATOM 754 O O . GLY A 1 93 ? 0.254 6.203 12.194 1.00 94.69 93 GLY A O 1
ATOM 755 N N . ILE A 1 94 ? 0.656 5.376 10.165 1.00 94.81 94 ILE A N 1
ATOM 756 C CA . ILE A 1 94 ? 0.522 3.976 10.614 1.00 94.81 94 ILE A CA 1
ATOM 757 C C . ILE A 1 94 ? 1.715 3.560 11.478 1.00 94.81 94 ILE A C 1
ATOM 759 O O . ILE A 1 94 ? 1.564 2.744 12.383 1.00 94.81 94 ILE A O 1
ATOM 763 N N . GLY A 1 95 ? 2.904 4.091 11.195 1.00 94.00 95 GLY A N 1
ATOM 764 C CA . GLY A 1 95 ? 4.128 3.799 11.932 1.00 94.00 95 GLY A CA 1
ATOM 765 C C . GLY A 1 95 ? 4.065 4.164 13.410 1.00 94.00 95 GLY A C 1
ATOM 766 O O . GLY A 1 95 ? 4.786 3.555 14.194 1.00 94.00 95 GLY A O 1
ATOM 767 N N . THR A 1 96 ? 3.184 5.088 13.797 1.00 94.69 96 THR A N 1
ATOM 768 C CA . THR A 1 96 ? 2.969 5.460 15.201 1.00 94.69 96 THR A CA 1
ATOM 769 C C . THR A 1 96 ? 2.028 4.514 15.948 1.00 94.69 96 THR A C 1
ATOM 771 O O . THR A 1 96 ? 1.937 4.598 17.173 1.00 94.69 96 THR A O 1
ATOM 774 N N . LEU A 1 97 ? 1.329 3.609 15.250 1.00 95.00 97 LEU A N 1
ATOM 775 C CA . LEU A 1 97 ? 0.450 2.644 15.903 1.00 95.00 97 LEU A CA 1
ATOM 776 C C . LEU A 1 97 ? 1.266 1.602 16.683 1.00 95.00 97 LEU A C 1
ATOM 778 O O . LEU A 1 97 ? 2.233 1.055 16.142 1.00 95.00 97 LEU A O 1
ATOM 782 N N . PRO A 1 98 ? 0.834 1.241 17.906 1.00 94.69 98 PRO A N 1
ATOM 783 C CA . PRO A 1 98 ? 1.406 0.113 18.629 1.00 94.69 98 PRO A CA 1
ATOM 784 C C . PRO A 1 98 ? 1.316 -1.188 17.821 1.00 94.69 98 PRO A C 1
ATOM 786 O O . PRO A 1 98 ? 0.356 -1.415 17.074 1.00 94.69 98 PRO A O 1
ATOM 789 N N . SER A 1 99 ? 2.313 -2.059 17.978 1.00 93.56 99 SER A N 1
ATOM 790 C CA . SER A 1 99 ? 2.439 -3.309 17.214 1.00 93.56 99 SER A CA 1
ATOM 791 C C . SER A 1 99 ? 1.227 -4.237 17.363 1.00 93.56 99 SER A C 1
ATOM 793 O O . SER A 1 99 ? 0.790 -4.854 16.393 1.00 93.56 99 SER A O 1
ATOM 795 N N . GLU A 1 100 ? 0.614 -4.260 18.543 1.00 94.19 100 GLU A N 1
ATOM 796 C CA . GLU A 1 100 ? -0.595 -5.003 18.887 1.00 94.19 100 GLU A CA 1
ATOM 797 C C . GLU A 1 100 ? -1.835 -4.527 18.112 1.00 94.19 100 GLU A C 1
ATOM 799 O O . GLU A 1 100 ? -2.776 -5.294 17.910 1.00 94.19 100 GLU A O 1
ATOM 804 N N . CYS A 1 101 ? -1.823 -3.292 17.601 1.00 95.31 101 CYS A N 1
ATOM 805 C CA . CYS A 1 101 ? -2.908 -2.730 16.801 1.00 95.31 101 CYS A CA 1
ATOM 806 C C . CYS A 1 101 ? -2.738 -2.958 15.294 1.00 95.31 101 CYS A C 1
ATOM 808 O O . CYS A 1 101 ? -3.648 -2.641 14.523 1.00 95.31 101 CYS A O 1
ATOM 810 N N . SER A 1 102 ? -1.611 -3.531 14.858 1.00 92.25 102 SER A N 1
ATOM 811 C CA . SER A 1 102 ? -1.315 -3.787 13.441 1.00 92.25 102 SER A CA 1
ATOM 812 C C . SER A 1 102 ? -2.359 -4.688 12.774 1.00 92.25 102 SER A C 1
ATOM 814 O O . SER A 1 102 ? -2.843 -4.368 11.688 1.00 92.25 102 SER A O 1
ATOM 816 N N . ALA A 1 103 ? -2.781 -5.762 13.448 1.00 92.50 103 ALA A N 1
ATOM 817 C CA . ALA A 1 103 ? -3.797 -6.680 12.941 1.00 92.50 103 ALA A CA 1
ATOM 818 C C . ALA A 1 103 ? -5.163 -5.992 12.779 1.00 92.50 103 ALA A C 1
ATOM 820 O O . ALA A 1 103 ? -5.842 -6.190 11.771 1.00 92.50 103 ALA A O 1
ATOM 821 N N . SER A 1 104 ? -5.556 -5.143 13.736 1.00 94.88 104 SER A N 1
ATOM 822 C CA . SER A 1 104 ? -6.790 -4.352 13.649 1.00 94.88 104 SER A CA 1
ATOM 823 C C . SER A 1 104 ? -6.714 -3.317 12.525 1.00 94.88 104 SER A C 1
ATOM 825 O O . SER A 1 104 ? -7.666 -3.180 11.758 1.00 94.88 104 SER A O 1
ATOM 827 N N . ALA A 1 105 ? -5.566 -2.652 12.356 1.00 94.38 105 ALA A N 1
ATOM 828 C CA . ALA A 1 105 ? -5.323 -1.737 11.242 1.00 94.38 105 ALA A CA 1
ATOM 829 C C . ALA A 1 105 ? -5.410 -2.449 9.881 1.00 94.38 105 ALA A C 1
ATOM 831 O O . ALA A 1 105 ? -5.998 -1.915 8.944 1.00 94.38 105 ALA A O 1
ATOM 832 N N . GLY A 1 106 ? -4.890 -3.675 9.779 1.00 95.06 106 GLY A N 1
ATOM 833 C CA . GLY A 1 106 ? -4.943 -4.491 8.562 1.00 95.06 106 GLY A CA 1
ATOM 834 C C . GLY A 1 106 ? -6.348 -4.919 8.134 1.00 95.06 106 GLY A C 1
ATOM 835 O O . GLY A 1 106 ? -6.572 -5.241 6.967 1.00 95.06 106 GLY A O 1
ATOM 836 N N . ARG A 1 107 ? -7.323 -4.904 9.050 1.00 95.88 107 ARG A N 1
ATOM 837 C CA . ARG A 1 107 ? -8.732 -5.198 8.733 1.00 95.88 107 ARG A CA 1
ATOM 838 C C . ARG A 1 107 ? -9.461 -4.006 8.115 1.00 95.88 107 ARG A C 1
ATOM 840 O O . ARG A 1 107 ? -10.549 -4.180 7.572 1.00 95.88 107 ARG A O 1
ATOM 847 N N . VAL A 1 108 ? -8.876 -2.810 8.171 1.00 96.44 108 VAL A N 1
ATOM 848 C CA . VAL A 1 108 ? -9.445 -1.607 7.563 1.00 96.44 108 VAL A CA 1
ATOM 849 C C . VAL A 1 108 ? -9.252 -1.668 6.049 1.00 96.44 108 VAL A C 1
ATOM 851 O O . VAL A 1 108 ? -8.130 -1.624 5.539 1.00 96.44 108 VAL A O 1
ATOM 854 N N . SER A 1 109 ? -10.362 -1.768 5.318 1.00 96.75 109 SER A N 1
ATOM 855 C CA . SER A 1 109 ? -10.357 -2.008 3.871 1.00 96.75 109 SER A CA 1
ATOM 856 C C . SER A 1 109 ? -9.636 -0.917 3.076 1.00 96.75 109 SER A C 1
ATOM 858 O O . SER A 1 109 ? -8.911 -1.214 2.131 1.00 96.75 109 SER A O 1
ATOM 860 N N . GLU A 1 110 ? -9.764 0.335 3.502 1.00 96.38 110 GLU A N 1
ATOM 861 C CA . GLU A 1 110 ? -9.166 1.511 2.886 1.00 96.38 110 GLU A CA 1
ATOM 862 C C . GLU A 1 110 ? -7.644 1.485 3.025 1.00 96.38 110 GLU A C 1
ATOM 864 O O . GLU A 1 110 ? -6.935 1.815 2.075 1.00 96.38 110 GLU A O 1
ATOM 869 N N . 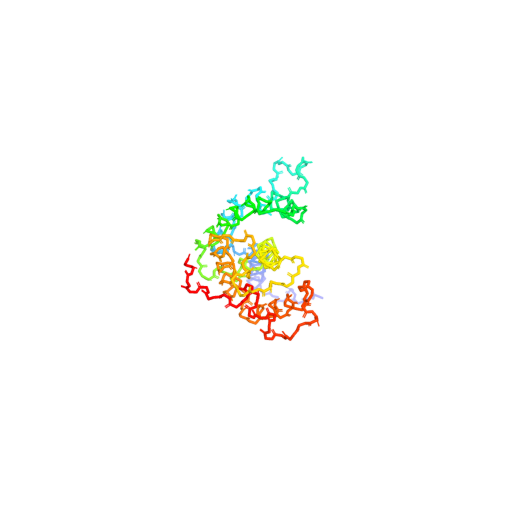TYR A 1 111 ? -7.142 1.025 4.176 1.00 95.88 111 TYR A N 1
ATOM 870 C CA . TYR A 1 111 ? -5.706 0.882 4.429 1.00 95.88 111 TYR A CA 1
ATOM 871 C C . TYR A 1 111 ? -5.142 -0.243 3.586 1.00 95.88 111 TYR A C 1
ATOM 873 O O . TYR A 1 111 ? -4.150 -0.057 2.883 1.00 95.88 111 TYR A O 1
ATOM 881 N N . LYS A 1 112 ? -5.812 -1.399 3.615 1.00 97.56 112 LYS A N 1
ATOM 882 C CA . LYS A 1 112 ? -5.462 -2.544 2.783 1.00 97.56 112 LYS A CA 1
ATOM 883 C C . LYS A 1 112 ? -5.378 -2.135 1.317 1.00 97.56 112 LYS A C 1
ATOM 885 O O . LYS A 1 112 ? -4.338 -2.330 0.693 1.00 97.56 112 LYS A O 1
ATOM 890 N N . ARG A 1 113 ? -6.434 -1.512 0.793 1.00 97.88 113 ARG A N 1
ATOM 891 C CA . ARG A 1 113 ? -6.504 -1.036 -0.590 1.00 97.88 113 ARG A CA 1
ATOM 892 C C . ARG A 1 113 ? -5.337 -0.105 -0.918 1.00 97.88 113 ARG A C 1
ATOM 894 O O . ARG A 1 113 ? -4.616 -0.378 -1.869 1.00 97.88 113 ARG A O 1
ATOM 901 N N . ALA A 1 114 ? -5.097 0.917 -0.094 1.00 98.00 114 ALA A N 1
ATOM 902 C CA . ALA A 1 114 ? -4.030 1.883 -0.335 1.00 98.00 114 ALA A CA 1
ATOM 903 C C . ALA A 1 114 ? -2.629 1.257 -0.364 1.00 98.00 114 ALA A C 1
ATOM 905 O O . ALA A 1 114 ? -1.821 1.599 -1.228 1.00 98.00 114 ALA A O 1
ATOM 906 N N . LEU A 1 115 ? -2.341 0.320 0.544 1.00 98.12 115 LEU A N 1
ATOM 907 C CA . LEU A 1 115 ? -1.051 -0.372 0.605 1.00 98.12 115 LEU A CA 1
ATOM 908 C C . LEU A 1 115 ? -0.802 -1.229 -0.643 1.00 98.12 115 LEU A C 1
ATOM 910 O O . LEU A 1 115 ? 0.255 -1.115 -1.267 1.00 98.12 115 LEU A O 1
ATOM 914 N N . TRP A 1 116 ? -1.776 -2.063 -1.019 1.00 98.50 116 TRP A N 1
ATOM 915 C CA . TRP A 1 116 ? -1.626 -3.005 -2.131 1.00 98.50 116 TRP A CA 1
ATOM 916 C C . TRP A 1 116 ? -1.650 -2.310 -3.491 1.00 98.50 116 TRP A C 1
ATOM 918 O O . TRP A 1 116 ? -0.763 -2.554 -4.305 1.00 98.50 116 TRP A O 1
ATOM 928 N N . GLU A 1 117 ? -2.606 -1.409 -3.728 1.00 98.38 117 GLU A N 1
ATOM 929 C CA . GLU A 1 117 ? -2.717 -0.705 -5.011 1.00 98.38 117 GLU A CA 1
ATOM 930 C C . GLU A 1 117 ? -1.519 0.225 -5.254 1.00 98.38 117 GLU A C 1
ATOM 932 O O . GLU A 1 117 ? -1.049 0.330 -6.384 1.00 98.38 117 GLU A O 1
ATOM 937 N N . THR A 1 118 ? -0.973 0.867 -4.211 1.00 98.25 118 THR A N 1
ATOM 938 C CA . THR A 1 118 ? 0.227 1.710 -4.372 1.00 98.25 118 THR A CA 1
ATOM 939 C C . THR A 1 118 ? 1.476 0.866 -4.613 1.00 98.25 118 THR A C 1
ATOM 941 O O . THR A 1 118 ? 2.286 1.217 -5.466 1.00 98.25 118 THR A O 1
ATOM 944 N N . SER A 1 119 ? 1.618 -0.275 -3.928 1.00 98.38 119 SER A N 1
ATOM 945 C CA . SER A 1 119 ? 2.705 -1.229 -4.203 1.00 98.38 119 SER A CA 1
ATOM 946 C C . SER A 1 119 ? 2.659 -1.731 -5.645 1.00 98.38 119 SER A C 1
ATOM 948 O O . SER A 1 119 ? 3.683 -1.765 -6.320 1.00 98.38 119 SER A O 1
ATOM 950 N N . GLU A 1 120 ? 1.467 -2.081 -6.134 1.00 97.88 120 GLU A N 1
ATOM 951 C CA . GLU A 1 120 ? 1.258 -2.488 -7.523 1.00 97.88 120 GLU A CA 1
ATOM 952 C C . GLU A 1 120 ? 1.639 -1.375 -8.504 1.00 97.88 120 GLU A C 1
ATOM 954 O O . GLU A 1 120 ? 2.356 -1.639 -9.468 1.00 97.88 120 GLU A O 1
ATOM 959 N N . LEU A 1 121 ? 1.208 -0.136 -8.246 1.00 96.62 121 LEU A N 1
ATOM 960 C CA . LEU A 1 121 ? 1.559 1.010 -9.083 1.00 96.62 121 LEU A CA 1
ATOM 961 C C . LEU A 1 121 ? 3.069 1.212 -9.168 1.00 96.62 121 LEU A C 1
ATOM 963 O O . LEU A 1 121 ? 3.593 1.315 -10.272 1.00 96.62 121 LEU A O 1
ATOM 967 N N . ILE A 1 122 ? 3.772 1.218 -8.033 1.00 97.00 122 ILE A N 1
ATOM 968 C CA . ILE A 1 122 ? 5.227 1.416 -8.015 1.00 97.00 122 ILE A CA 1
ATOM 969 C C . ILE A 1 122 ? 5.936 0.303 -8.800 1.00 97.00 122 ILE A C 1
ATOM 971 O O . ILE A 1 122 ? 6.815 0.587 -9.609 1.00 97.00 122 ILE A O 1
ATOM 975 N N . VAL A 1 123 ? 5.520 -0.955 -8.626 1.00 96.81 123 VAL A N 1
ATOM 976 C CA . VAL A 1 123 ? 6.086 -2.096 -9.364 1.00 96.81 123 VAL A CA 1
ATOM 977 C C . VAL A 1 123 ? 5.843 -1.966 -10.872 1.00 96.81 123 VAL A C 1
ATOM 979 O O . VAL A 1 123 ? 6.762 -2.193 -11.655 1.00 96.81 123 VAL A O 1
ATOM 982 N N . ARG A 1 124 ? 4.629 -1.589 -11.295 1.00 95.31 124 ARG A N 1
ATOM 983 C CA . ARG A 1 124 ? 4.306 -1.397 -12.719 1.00 95.31 124 ARG A CA 1
ATOM 984 C C . ARG A 1 124 ? 5.063 -0.215 -13.326 1.00 95.31 124 ARG A C 1
ATOM 986 O O . ARG A 1 124 ? 5.509 -0.323 -14.459 1.00 95.31 124 ARG A O 1
ATOM 993 N N . LEU A 1 125 ? 5.240 0.876 -12.582 1.00 94.25 125 LEU A N 1
ATOM 994 C CA . LEU A 1 125 ? 6.003 2.049 -13.026 1.00 94.25 125 LEU A CA 1
ATOM 995 C C . LEU A 1 125 ? 7.498 1.752 -13.158 1.00 94.25 125 LEU A C 1
ATOM 997 O O . LEU A 1 125 ? 8.123 2.196 -14.115 1.00 94.25 125 LEU A O 1
ATOM 1001 N N . ALA A 1 126 ? 8.061 0.980 -12.224 1.00 94.75 126 ALA A N 1
ATOM 1002 C CA . ALA A 1 126 ? 9.434 0.491 -12.320 1.00 94.75 126 ALA A CA 1
ATOM 1003 C C . ALA A 1 126 ? 9.641 -0.393 -13.555 1.00 94.75 126 ALA A C 1
ATOM 1005 O O . ALA A 1 126 ? 10.669 -0.298 -14.220 1.00 94.75 126 ALA A O 1
ATOM 1006 N N . TRP A 1 127 ? 8.658 -1.248 -13.854 1.00 95.19 127 TRP A N 1
ATOM 1007 C CA . TRP A 1 127 ? 8.717 -2.165 -14.988 1.00 95.19 127 TRP A CA 1
ATOM 1008 C C . TRP A 1 127 ? 8.517 -1.467 -16.337 1.00 95.19 127 TRP A C 1
ATOM 1010 O O . TRP A 1 127 ? 9.243 -1.759 -17.278 1.00 95.19 127 TRP A O 1
ATOM 1020 N N . GLY A 1 128 ? 7.557 -0.545 -16.434 1.00 93.50 128 GLY A N 1
ATOM 1021 C CA . GLY A 1 128 ? 7.198 0.137 -17.677 1.00 93.50 128 GLY A CA 1
ATOM 1022 C C . GLY A 1 128 ? 6.317 -0.700 -18.615 1.00 93.50 128 GLY A C 1
ATOM 1023 O O . GLY A 1 128 ? 5.690 -1.685 -18.221 1.00 93.50 128 GLY A O 1
ATOM 1024 N N . GLU A 1 129 ? 6.236 -0.280 -19.879 1.00 93.44 129 GLU A N 1
ATOM 1025 C CA . GLU A 1 129 ? 5.424 -0.941 -20.918 1.00 93.44 129 GLU A CA 1
ATOM 1026 C C . GLU A 1 129 ? 6.072 -2.222 -21.468 1.00 93.44 129 GLU A C 1
ATOM 1028 O O . GLU A 1 129 ? 5.390 -3.072 -22.043 1.00 93.44 129 GLU A O 1
ATOM 1033 N N . GLN A 1 130 ? 7.385 -2.367 -21.291 1.00 93.69 130 GLN A N 1
ATOM 1034 C CA . GLN A 1 130 ? 8.181 -3.499 -21.756 1.00 93.69 130 GLN A CA 1
ATOM 1035 C C . GLN A 1 130 ? 9.198 -3.894 -20.683 1.00 93.69 130 GLN A C 1
ATOM 1037 O O . GLN A 1 130 ? 9.609 -3.029 -19.912 1.00 93.69 130 GLN A O 1
ATOM 1042 N N . PRO A 1 131 ? 9.641 -5.164 -20.643 1.00 94.00 131 PRO A N 1
ATOM 1043 C CA . PRO A 1 131 ? 10.671 -5.591 -19.706 1.00 94.00 131 PRO A CA 1
ATOM 1044 C C . PRO A 1 131 ? 11.932 -4.712 -19.802 1.00 94.00 131 PRO A C 1
ATOM 1046 O O . PRO A 1 131 ? 12.385 -4.435 -20.919 1.00 94.00 131 PRO A O 1
ATOM 1049 N N . PRO A 1 132 ? 12.534 -4.302 -18.670 1.00 92.44 132 PRO A N 1
ATOM 1050 C CA . PRO A 1 132 ? 13.785 -3.552 -18.679 1.00 92.44 132 PRO A CA 1
ATOM 1051 C C . PRO A 1 132 ? 14.874 -4.292 -19.463 1.00 92.44 132 PRO A C 1
ATOM 1053 O O . PRO A 1 132 ? 15.077 -5.488 -19.280 1.00 92.44 132 PRO A O 1
ATOM 1056 N N . THR A 1 133 ? 15.611 -3.590 -20.323 1.00 90.31 133 THR A N 1
ATOM 1057 C CA . THR A 1 133 ? 16.659 -4.210 -21.158 1.00 90.31 133 THR A CA 1
ATOM 1058 C C . THR A 1 133 ? 17.940 -4.524 -20.386 1.00 90.31 133 THR A C 1
ATOM 1060 O O . THR A 1 133 ? 18.771 -5.302 -20.850 1.00 90.31 133 THR A O 1
ATOM 1063 N N . ALA A 1 134 ? 18.114 -3.922 -19.207 1.00 88.06 134 ALA A N 1
ATOM 1064 C CA . ALA A 1 134 ? 19.280 -4.098 -18.358 1.00 88.06 134 ALA A CA 1
ATOM 1065 C C . ALA A 1 134 ? 18.918 -3.987 -16.872 1.00 88.06 134 ALA A C 1
ATOM 1067 O O . ALA A 1 134 ? 17.972 -3.299 -16.492 1.00 88.06 134 ALA A O 1
ATOM 1068 N N . TYR A 1 135 ? 19.742 -4.594 -16.014 1.00 82.62 135 TYR A N 1
ATOM 1069 C CA . TYR A 1 135 ? 19.539 -4.600 -14.561 1.00 82.62 135 TYR A CA 1
ATOM 1070 C C . TYR A 1 135 ? 19.420 -3.193 -13.948 1.00 82.62 135 TYR A C 1
ATOM 1072 O O . TYR A 1 135 ? 18.596 -2.970 -13.071 1.00 82.62 135 TYR A O 1
ATOM 1080 N N . HIS A 1 136 ? 20.205 -2.219 -14.417 1.00 84.88 136 HIS A N 1
ATOM 1081 C CA . HIS A 1 136 ? 20.154 -0.845 -13.900 1.00 84.88 136 HIS A CA 1
ATOM 1082 C C . HIS A 1 136 ? 18.890 -0.084 -14.331 1.00 84.88 136 HIS A C 1
ATOM 1084 O O . HIS A 1 136 ? 18.518 0.889 -13.683 1.00 84.88 136 HIS A O 1
ATOM 1090 N N . ALA A 1 137 ? 18.208 -0.541 -15.384 1.00 88.88 137 ALA A N 1
ATOM 1091 C CA . ALA A 1 137 ? 16.956 0.042 -15.851 1.00 88.88 137 ALA A CA 1
ATOM 1092 C C . ALA A 1 137 ? 15.736 -0.454 -15.052 1.00 88.88 137 ALA A C 1
ATOM 1094 O O . ALA A 1 137 ? 14.636 0.045 -15.266 1.00 88.88 137 ALA A O 1
ATOM 1095 N N . LYS A 1 138 ? 15.912 -1.389 -14.100 1.00 90.50 138 LYS A N 1
ATOM 1096 C CA . LYS A 1 138 ? 14.816 -1.986 -13.313 1.00 90.50 138 LYS A CA 1
ATOM 1097 C C . LYS A 1 138 ? 14.029 -1.006 -12.443 1.00 90.50 138 LYS A C 1
ATOM 1099 O O . LYS A 1 138 ? 12.954 -1.349 -11.965 1.00 90.50 138 LYS A O 1
ATOM 1104 N N . PHE A 1 139 ? 14.594 0.169 -12.167 1.00 91.00 139 PHE A N 1
ATOM 1105 C CA . PHE A 1 139 ? 13.916 1.218 -11.407 1.00 91.00 139 PHE A CA 1
ATOM 1106 C C . PHE A 1 139 ? 13.040 2.101 -12.299 1.00 91.00 139 PHE A C 1
ATOM 1108 O O . PHE A 1 139 ? 12.194 2.818 -11.775 1.00 91.00 139 PHE A O 1
ATOM 1115 N N . GLY A 1 140 ? 13.201 2.033 -13.625 1.00 89.50 140 GLY A N 1
ATOM 1116 C CA . GLY A 1 140 ? 12.422 2.813 -14.579 1.00 89.50 140 GLY A CA 1
ATOM 1117 C C . GLY A 1 140 ? 12.450 4.305 -14.251 1.00 89.50 140 GLY A C 1
ATOM 1118 O O . GLY A 1 140 ? 13.486 4.960 -14.347 1.00 89.50 140 GLY A O 1
ATOM 1119 N N . TRP A 1 141 ? 11.291 4.831 -13.860 1.00 88.69 141 TRP A N 1
ATOM 1120 C CA . TRP A 1 141 ? 11.084 6.236 -13.493 1.00 88.69 141 TRP A CA 1
ATOM 1121 C C . TRP A 1 141 ? 11.205 6.540 -12.001 1.00 88.69 141 TRP A C 1
ATOM 1123 O O . TRP A 1 141 ? 11.027 7.691 -11.608 1.00 88.69 141 TRP A O 1
ATOM 1133 N N . LEU A 1 142 ? 11.461 5.530 -11.174 1.00 94.19 142 LEU A N 1
ATOM 1134 C CA . LEU A 1 142 ? 11.538 5.692 -9.731 1.00 94.19 142 LEU A CA 1
ATOM 1135 C C . LEU A 1 142 ? 12.879 6.286 -9.319 1.00 94.19 142 LEU A C 1
ATOM 1137 O O . LEU A 1 142 ? 13.941 5.822 -9.742 1.00 94.19 142 LEU A O 1
ATOM 1141 N N . ASP A 1 143 ? 12.822 7.264 -8.422 1.00 94.44 143 ASP A N 1
ATOM 1142 C CA . ASP A 1 143 ? 14.000 7.748 -7.718 1.00 94.44 143 ASP A CA 1
ATOM 1143 C C . ASP A 1 143 ? 14.273 6.940 -6.431 1.00 94.44 143 ASP A C 1
ATOM 1145 O O . ASP A 1 143 ? 13.528 6.036 -6.035 1.00 94.44 143 ASP A O 1
ATOM 1149 N N . THR A 1 144 ? 15.364 7.271 -5.740 1.00 95.25 144 THR A N 1
ATOM 1150 C CA . THR A 1 144 ? 15.745 6.637 -4.467 1.00 95.25 144 THR A CA 1
ATOM 1151 C C . THR A 1 144 ? 14.648 6.737 -3.400 1.00 95.25 144 THR A C 1
ATOM 1153 O O . THR A 1 144 ? 14.466 5.806 -2.613 1.00 95.25 144 THR A O 1
ATOM 1156 N N . ALA A 1 145 ? 13.911 7.849 -3.348 1.00 95.94 145 ALA A N 1
ATOM 1157 C CA . ALA A 1 145 ? 12.876 8.075 -2.345 1.00 95.94 145 ALA A CA 1
ATOM 1158 C C . ALA A 1 145 ? 11.606 7.258 -2.636 1.00 95.94 145 ALA A C 1
ATOM 1160 O O . ALA A 1 145 ? 10.875 6.902 -1.706 1.00 95.94 145 ALA A O 1
ATOM 1161 N N . ASP A 1 146 ? 11.342 6.954 -3.902 1.00 96.19 146 ASP A N 1
ATOM 1162 C CA . ASP A 1 146 ? 10.247 6.088 -4.331 1.00 96.19 146 ASP A CA 1
ATOM 1163 C C . ASP A 1 146 ? 10.564 4.612 -4.078 1.00 96.19 146 ASP A C 1
ATOM 1165 O O . ASP A 1 146 ? 9.711 3.868 -3.586 1.00 96.19 146 ASP A O 1
ATOM 1169 N N . VAL A 1 147 ? 11.815 4.197 -4.305 1.00 96.94 147 VAL A N 1
ATOM 1170 C CA . VAL A 1 147 ? 12.286 2.855 -3.924 1.00 96.94 147 VAL A CA 1
ATOM 1171 C C . VAL A 1 147 ? 12.218 2.667 -2.403 1.00 96.94 147 VAL A C 1
ATOM 1173 O O . VAL A 1 147 ? 11.743 1.631 -1.931 1.00 96.94 147 VAL A O 1
ATOM 1176 N N . ALA A 1 148 ? 12.588 3.687 -1.620 1.00 97.75 148 ALA A N 1
ATOM 1177 C CA . ALA A 1 148 ? 12.423 3.661 -0.166 1.00 97.75 148 ALA A CA 1
ATOM 1178 C C . ALA A 1 148 ? 10.947 3.538 0.249 1.00 97.75 148 ALA A C 1
ATOM 1180 O O . ALA A 1 148 ? 10.608 2.724 1.111 1.00 97.75 148 ALA A O 1
ATOM 1181 N N . LEU A 1 149 ? 10.038 4.271 -0.406 1.00 98.00 149 LEU A N 1
ATOM 1182 C CA . LEU A 1 149 ? 8.598 4.121 -0.180 1.00 98.00 149 LEU A CA 1
ATOM 1183 C C . LEU A 1 149 ? 8.126 2.688 -0.471 1.00 98.00 149 LEU A C 1
ATOM 1185 O O . LEU A 1 149 ? 7.419 2.105 0.352 1.00 98.00 149 LEU A O 1
ATOM 1189 N N . TYR A 1 150 ? 8.535 2.099 -1.595 1.00 98.12 150 TYR A N 1
ATOM 1190 C CA . TYR A 1 150 ? 8.228 0.704 -1.916 1.00 98.12 150 TYR A CA 1
ATOM 1191 C C . TYR A 1 150 ? 8.719 -0.263 -0.833 1.00 98.12 150 TYR A C 1
ATOM 1193 O O . TYR A 1 150 ? 7.975 -1.147 -0.408 1.00 98.12 150 TYR A O 1
ATOM 1201 N N . CYS A 1 151 ? 9.935 -0.075 -0.330 1.00 98.31 151 CYS A N 1
ATOM 1202 C CA . CYS A 1 151 ? 10.481 -0.916 0.728 1.00 98.31 151 CYS A CA 1
ATOM 1203 C C . CYS A 1 151 ? 9.702 -0.796 2.042 1.00 98.31 151 CYS A C 1
ATOM 1205 O O . CYS A 1 151 ? 9.387 -1.812 2.670 1.00 98.31 151 CYS A O 1
ATOM 1207 N N . ARG A 1 152 ? 9.290 0.421 2.410 1.00 97.94 152 ARG A N 1
ATOM 1208 C CA . ARG A 1 152 ? 8.404 0.659 3.557 1.00 97.94 152 ARG A CA 1
ATOM 1209 C C . ARG A 1 152 ? 7.027 0.015 3.367 1.00 97.94 152 ARG A C 1
ATOM 1211 O O . ARG A 1 152 ? 6.483 -0.540 4.322 1.00 97.94 152 ARG A O 1
ATOM 1218 N N . LEU A 1 153 ? 6.475 0.047 2.151 1.00 98.25 153 LEU A N 1
ATOM 1219 C CA . LEU A 1 153 ? 5.216 -0.624 1.807 1.00 98.25 153 LEU A CA 1
ATOM 1220 C C . LEU A 1 153 ? 5.337 -2.140 1.937 1.00 98.25 153 LEU A C 1
ATOM 1222 O O . LEU A 1 153 ? 4.530 -2.742 2.640 1.00 98.25 153 LEU A O 1
ATOM 1226 N N . LYS A 1 154 ? 6.366 -2.739 1.326 1.00 98.00 154 LYS A N 1
ATOM 1227 C CA . LYS A 1 154 ? 6.680 -4.1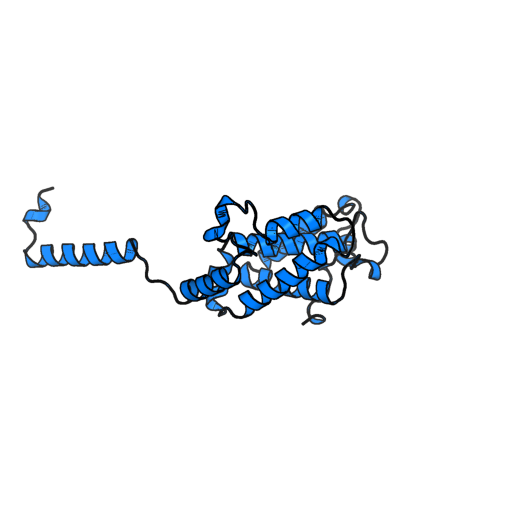68 1.437 1.00 98.00 154 LYS A CA 1
ATOM 1228 C C . LYS A 1 154 ? 6.773 -4.590 2.899 1.00 98.00 154 LYS A C 1
ATOM 1230 O O . LYS A 1 154 ? 6.062 -5.498 3.312 1.00 98.00 154 LYS A O 1
ATOM 1235 N N . TYR A 1 155 ? 7.585 -3.891 3.695 1.00 97.00 155 TYR A N 1
ATOM 1236 C CA . TYR A 1 155 ? 7.732 -4.181 5.121 1.00 97.00 155 TYR A CA 1
ATOM 1237 C C . TYR A 1 155 ? 6.391 -4.103 5.855 1.00 97.00 155 TYR A C 1
ATOM 1239 O O . TYR A 1 155 ? 6.019 -5.028 6.576 1.00 97.00 155 TYR A O 1
ATOM 1247 N N . ARG A 1 156 ? 5.620 -3.029 5.636 1.00 96.81 156 ARG A N 1
ATOM 1248 C CA . ARG A 1 156 ? 4.319 -2.852 6.290 1.00 96.81 156 ARG A CA 1
ATOM 1249 C C . ARG A 1 156 ? 3.330 -3.948 5.901 1.00 96.81 156 ARG A C 1
ATOM 1251 O O . ARG A 1 156 ? 2.614 -4.449 6.763 1.00 96.81 156 ARG A O 1
ATOM 1258 N N . ILE A 1 157 ? 3.289 -4.319 4.627 1.00 97.44 157 ILE A N 1
ATOM 1259 C CA . ILE A 1 157 ? 2.426 -5.377 4.111 1.00 97.44 157 ILE A CA 1
ATOM 1260 C C . ILE A 1 157 ? 2.812 -6.730 4.713 1.00 97.44 157 ILE A C 1
ATOM 1262 O O . ILE A 1 157 ? 1.939 -7.414 5.241 1.00 97.44 157 ILE A O 1
ATOM 1266 N N . SER A 1 158 ? 4.099 -7.081 4.699 1.00 96.69 158 SER A N 1
ATOM 1267 C CA . SER A 1 158 ? 4.612 -8.308 5.312 1.00 96.69 158 SER A CA 1
ATOM 1268 C C . SER A 1 158 ? 4.291 -8.384 6.802 1.00 96.69 158 SER A C 1
ATOM 1270 O O . SER A 1 158 ? 3.848 -9.424 7.281 1.00 96.69 158 SER A O 1
ATOM 1272 N N . GLN A 1 159 ? 4.456 -7.283 7.541 1.00 95.06 159 GLN A N 1
ATOM 1273 C CA . GLN A 1 159 ? 4.150 -7.255 8.972 1.00 95.06 159 GLN A CA 1
ATOM 1274 C C . GLN A 1 159 ? 2.657 -7.417 9.270 1.00 95.06 159 GLN A C 1
ATOM 1276 O O . GLN A 1 159 ? 2.296 -8.084 10.233 1.00 95.06 159 GLN A O 1
ATOM 1281 N N . VAL A 1 160 ? 1.787 -6.793 8.473 1.00 95.81 160 VAL A N 1
ATOM 1282 C CA . VAL A 1 160 ? 0.341 -6.752 8.748 1.00 95.81 160 VAL A CA 1
ATOM 1283 C C . VAL A 1 160 ? -0.392 -7.978 8.196 1.00 95.81 160 VAL A C 1
ATOM 1285 O O . VAL A 1 160 ? -1.317 -8.476 8.835 1.00 95.81 160 VAL A O 1
ATOM 1288 N N . TYR A 1 161 ? -0.009 -8.459 7.012 1.00 96.69 161 TYR A N 1
ATOM 1289 C CA . TYR A 1 161 ? -0.703 -9.535 6.291 1.00 96.69 161 TYR A CA 1
ATOM 1290 C C . TYR A 1 161 ? 0.099 -10.841 6.213 1.00 96.69 161 TYR A C 1
ATOM 1292 O O . TYR A 1 161 ? -0.436 -11.853 5.764 1.00 96.69 161 TYR A O 1
ATOM 1300 N N . GLY A 1 162 ? 1.355 -10.832 6.662 1.00 96.81 162 GLY A N 1
ATOM 1301 C CA . GLY A 1 162 ? 2.258 -11.976 6.630 1.00 96.81 162 GLY A CA 1
ATOM 1302 C C . GLY A 1 162 ? 3.053 -12.097 5.326 1.00 96.81 162 GLY A C 1
ATOM 1303 O O . GLY A 1 162 ? 2.622 -11.679 4.250 1.00 96.81 162 GLY A O 1
ATOM 1304 N N . GLU A 1 163 ? 4.213 -12.748 5.424 1.00 97.38 163 GLU A N 1
ATOM 1305 C CA . GLU A 1 163 ? 5.108 -13.021 4.288 1.00 97.38 163 GLU A CA 1
ATOM 1306 C C . GLU A 1 163 ? 4.442 -13.855 3.186 1.00 97.38 163 GLU A C 1
ATOM 1308 O O . GLU A 1 163 ? 4.719 -13.660 2.005 1.00 97.38 163 GLU A O 1
ATOM 1313 N N . ALA A 1 164 ? 3.526 -14.762 3.543 1.00 98.25 164 ALA A N 1
ATOM 1314 C CA . ALA A 1 164 ? 2.782 -15.557 2.565 1.00 98.25 164 ALA A CA 1
ATOM 1315 C C . ALA A 1 164 ? 1.945 -14.669 1.628 1.00 98.25 164 ALA A C 1
ATOM 1317 O O . ALA A 1 164 ? 2.060 -14.788 0.411 1.00 98.25 164 ALA A O 1
ATOM 1318 N N . ALA A 1 165 ? 1.194 -13.708 2.180 1.00 97.81 165 ALA A N 1
ATOM 1319 C CA . ALA A 1 165 ? 0.387 -12.784 1.384 1.00 97.81 165 ALA A CA 1
ATOM 1320 C C . ALA A 1 165 ? 1.253 -11.903 0.469 1.00 97.81 165 ALA A C 1
ATOM 1322 O O . ALA A 1 165 ? 0.879 -11.629 -0.673 1.00 97.81 165 ALA A O 1
ATOM 1323 N N . TRP A 1 166 ? 2.423 -11.471 0.951 1.00 98.00 166 TRP A N 1
ATOM 1324 C CA . TRP A 1 166 ? 3.387 -10.739 0.130 1.00 98.00 166 TRP A CA 1
ATOM 1325 C C . TRP A 1 166 ? 3.950 -11.598 -1.011 1.00 98.00 166 TRP A C 1
ATOM 1327 O O . TRP A 1 166 ? 4.023 -11.135 -2.151 1.00 98.00 166 TRP A O 1
ATOM 1337 N N . ASN A 1 167 ? 4.313 -12.852 -0.735 1.00 98.31 167 ASN A N 1
ATOM 1338 C CA . ASN A 1 167 ? 4.800 -13.781 -1.753 1.00 98.31 167 ASN A CA 1
ATOM 1339 C C . ASN A 1 167 ? 3.734 -14.054 -2.823 1.00 98.31 167 ASN A C 1
ATOM 1341 O O . ASN A 1 167 ? 4.052 -13.990 -4.009 1.00 98.31 167 ASN A O 1
ATOM 1345 N N . ASP A 1 168 ? 2.475 -14.263 -2.436 1.00 98.50 168 ASP A N 1
ATOM 1346 C CA . ASP A 1 168 ? 1.369 -14.463 -3.381 1.00 98.50 168 ASP A CA 1
ATOM 1347 C C . ASP A 1 168 ? 1.160 -13.238 -4.276 1.00 98.50 168 ASP A C 1
ATOM 1349 O O . ASP A 1 168 ? 1.026 -13.358 -5.498 1.00 98.50 168 ASP A O 1
ATOM 1353 N N . PHE A 1 169 ? 1.187 -12.040 -3.683 1.00 98.50 169 PHE A N 1
ATOM 1354 C CA . PHE A 1 169 ? 1.143 -10.787 -4.429 1.00 98.50 169 PHE A CA 1
ATOM 1355 C C . PHE A 1 169 ? 2.299 -10.684 -5.423 1.00 98.50 169 PHE A C 1
ATOM 1357 O O . PHE A 1 169 ? 2.062 -10.383 -6.592 1.00 98.50 169 PHE A O 1
ATOM 1364 N N . ARG A 1 170 ? 3.528 -10.976 -4.987 1.00 98.31 170 ARG A N 1
ATOM 1365 C CA . ARG A 1 170 ? 4.718 -10.961 -5.839 1.00 98.31 170 ARG A CA 1
ATOM 1366 C C . ARG A 1 170 ? 4.581 -11.926 -7.016 1.00 98.31 170 ARG A C 1
ATOM 1368 O O . ARG A 1 170 ? 4.779 -11.513 -8.155 1.00 98.31 170 ARG A O 1
ATOM 1375 N N . GLU A 1 171 ? 4.281 -13.201 -6.764 1.00 98.19 171 GLU A N 1
ATOM 1376 C CA . GLU A 1 171 ? 4.191 -14.212 -7.828 1.00 98.19 171 GLU A CA 1
ATOM 1377 C C . GLU A 1 171 ? 3.064 -13.891 -8.814 1.00 98.19 171 GLU A C 1
ATOM 1379 O O . GLU A 1 171 ? 3.211 -14.093 -10.019 1.00 98.19 171 GLU A O 1
ATOM 1384 N N . ARG A 1 172 ? 1.940 -13.356 -8.326 1.00 98.25 172 ARG A N 1
ATOM 1385 C CA . ARG A 1 172 ? 0.873 -12.838 -9.185 1.00 98.25 172 ARG A CA 1
ATOM 1386 C C . ARG A 1 172 ? 1.375 -11.687 -10.055 1.00 98.25 172 ARG A C 1
ATOM 1388 O O . ARG A 1 172 ? 1.275 -11.779 -11.273 1.00 98.25 172 ARG A O 1
ATOM 1395 N N . MET A 1 173 ? 1.977 -10.666 -9.449 1.00 98.12 173 MET A N 1
ATOM 1396 C CA . MET A 1 173 ? 2.473 -9.494 -10.166 1.00 98.12 173 MET A CA 1
ATOM 1397 C C . MET A 1 173 ? 3.507 -9.863 -11.228 1.00 98.12 173 MET A C 1
ATOM 1399 O O . MET A 1 173 ? 3.358 -9.442 -12.365 1.00 98.12 173 MET A O 1
ATOM 1403 N N . MET A 1 174 ? 4.498 -10.703 -10.913 1.00 97.62 174 MET A N 1
ATOM 1404 C CA . MET A 1 174 ? 5.516 -11.124 -11.888 1.00 97.62 174 MET A CA 1
ATOM 1405 C C . MET A 1 174 ? 4.920 -11.797 -13.134 1.00 97.62 174 MET A C 1
ATOM 1407 O O . MET A 1 174 ? 5.505 -11.696 -14.204 1.00 97.62 174 MET A O 1
ATOM 1411 N N . ARG A 1 175 ? 3.756 -12.451 -13.025 1.00 97.69 175 ARG A N 1
ATOM 1412 C CA . ARG A 1 175 ? 3.049 -13.036 -14.180 1.00 97.69 175 ARG A CA 1
ATOM 1413 C C . ARG A 1 175 ? 2.221 -12.015 -14.963 1.00 97.69 175 ARG A C 1
ATOM 1415 O O . ARG A 1 175 ? 2.007 -12.200 -16.155 1.00 97.69 175 ARG A O 1
ATOM 1422 N N . GLU A 1 176 ? 1.740 -10.970 -14.297 1.00 97.50 176 GLU A N 1
ATOM 1423 C CA . GLU A 1 176 ? 0.864 -9.935 -14.865 1.00 97.50 176 GLU A CA 1
ATOM 1424 C C . GLU A 1 176 ? 1.628 -8.739 -15.466 1.00 97.50 176 GLU A C 1
ATOM 1426 O O . GLU A 1 176 ? 1.011 -7.846 -16.057 1.00 97.50 176 GLU A O 1
ATOM 1431 N N . LEU A 1 177 ? 2.954 -8.685 -15.305 1.00 97.12 177 LEU A N 1
ATOM 1432 C CA . LEU A 1 177 ? 3.785 -7.620 -15.865 1.00 97.12 177 LEU A CA 1
ATOM 1433 C C . LEU A 1 177 ? 3.848 -7.703 -17.408 1.00 97.12 177 LEU A C 1
ATOM 1435 O O . LEU A 1 177 ? 3.963 -8.801 -17.964 1.00 97.12 177 LEU A O 1
ATOM 1439 N N . PRO A 1 178 ? 3.798 -6.562 -18.124 1.00 96.50 178 PRO A N 1
ATOM 1440 C CA . PRO A 1 178 ? 3.893 -6.532 -19.585 1.00 96.50 178 PRO A CA 1
ATOM 1441 C C . PRO A 1 178 ? 5.128 -7.271 -20.124 1.00 96.50 178 PRO A C 1
ATOM 1443 O O . PRO A 1 178 ? 6.250 -7.020 -19.690 1.00 96.50 178 PRO A O 1
ATOM 1446 N N . GLY A 1 179 ? 4.928 -8.205 -21.059 1.00 96.75 179 GLY A N 1
ATOM 1447 C CA . GLY A 1 179 ? 6.005 -9.007 -21.664 1.00 96.75 179 GLY A CA 1
ATOM 1448 C C . GLY A 1 179 ? 6.614 -10.091 -20.762 1.00 96.75 179 GLY A C 1
ATOM 1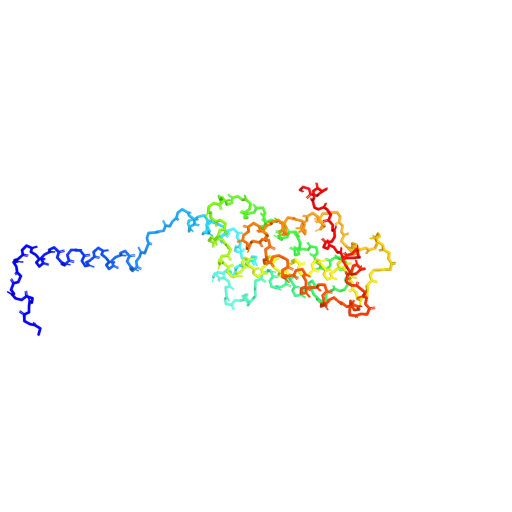449 O O . GLY A 1 179 ? 7.460 -10.852 -21.218 1.00 96.75 179 GLY A O 1
ATOM 1450 N N . ALA A 1 180 ? 6.181 -10.229 -19.503 1.00 96.69 180 ALA A N 1
ATOM 1451 C CA . ALA A 1 180 ? 6.761 -11.212 -18.583 1.00 96.69 180 ALA A CA 1
ATOM 1452 C C . ALA A 1 180 ? 6.483 -12.671 -18.983 1.00 96.69 180 ALA A C 1
ATOM 1454 O O . ALA A 1 180 ? 7.275 -13.554 -18.670 1.00 96.69 180 ALA A O 1
ATOM 1455 N N . LYS A 1 181 ? 5.387 -12.930 -19.709 1.00 96.50 181 LYS A N 1
ATOM 1456 C CA . LYS A 1 181 ? 5.039 -14.262 -20.239 1.00 96.50 181 LYS A CA 1
ATOM 1457 C C . LYS A 1 181 ? 6.069 -14.814 -21.236 1.00 96.50 181 LYS A C 1
ATOM 1459 O O . LYS A 1 181 ? 6.136 -16.024 -21.420 1.00 96.50 181 LYS A O 1
ATOM 1464 N N . ASP A 1 182 ? 6.837 -13.928 -21.868 1.00 96.94 182 ASP A N 1
ATOM 1465 C CA . ASP A 1 182 ? 7.817 -14.266 -22.901 1.00 96.94 182 ASP A CA 1
ATOM 1466 C C . ASP A 1 182 ? 9.226 -14.452 -22.300 1.00 96.94 182 ASP A C 1
ATOM 1468 O O . ASP A 1 182 ? 10.191 -14.697 -23.021 1.00 96.94 182 ASP A O 1
ATOM 1472 N N . LEU A 1 183 ? 9.350 -14.342 -20.969 1.00 96.31 183 LEU A N 1
ATOM 1473 C CA . LEU A 1 183 ? 10.608 -14.407 -20.236 1.00 96.31 183 LEU A CA 1
ATOM 1474 C C . LEU A 1 183 ? 10.601 -15.528 -19.183 1.00 96.31 183 LEU A C 1
ATOM 1476 O O . LEU A 1 183 ? 9.586 -15.779 -18.529 1.00 96.31 183 LEU A O 1
ATOM 1480 N N . PRO A 1 184 ? 11.752 -16.176 -18.932 1.00 97.12 184 PRO A N 1
ATOM 1481 C CA . PRO A 1 184 ? 11.925 -17.053 -17.781 1.00 97.12 184 PRO A CA 1
ATOM 1482 C C . PRO A 1 184 ? 11.679 -16.323 -16.450 1.00 97.12 184 PRO A C 1
ATOM 1484 O O . PRO A 1 184 ? 12.089 -15.175 -16.267 1.00 97.12 184 PRO A O 1
ATOM 1487 N N . ARG A 1 185 ? 11.080 -17.011 -15.465 1.00 96.69 185 ARG A N 1
ATOM 1488 C CA . ARG A 1 185 ? 10.761 -16.428 -14.143 1.00 96.69 185 ARG A CA 1
ATOM 1489 C C . ARG A 1 185 ? 11.973 -15.777 -13.466 1.00 96.69 185 ARG A C 1
ATOM 1491 O O . ARG A 1 185 ? 11.827 -14.731 -12.843 1.00 96.69 185 ARG A O 1
ATOM 1498 N N . ASN A 1 186 ? 13.150 -16.401 -13.533 1.00 96.81 186 ASN A N 1
ATOM 1499 C CA . ASN A 1 186 ? 14.373 -15.863 -12.928 1.00 96.81 186 ASN A CA 1
ATOM 1500 C C . ASN A 1 186 ? 14.772 -14.521 -13.553 1.00 96.81 186 ASN A C 1
ATOM 1502 O O . ASN A 1 186 ? 15.136 -13.605 -12.824 1.00 96.81 186 ASN A O 1
ATOM 1506 N N . GLN A 1 187 ? 14.612 -14.380 -14.868 1.00 96.19 187 GLN A N 1
ATOM 1507 C CA . GLN A 1 187 ? 14.879 -13.126 -15.560 1.00 96.19 187 GLN A CA 1
ATOM 1508 C C . GLN A 1 187 ? 13.858 -12.049 -15.168 1.00 96.19 187 GLN A C 1
ATOM 1510 O O . GLN A 1 187 ? 14.239 -10.919 -14.871 1.00 96.19 187 GLN A O 1
ATOM 1515 N N . VAL A 1 188 ? 12.567 -12.400 -15.079 1.00 96.88 188 VAL A N 1
ATOM 1516 C CA . VAL A 1 188 ? 11.529 -11.482 -14.571 1.00 96.88 188 VAL A CA 1
ATOM 1517 C C . VAL A 1 188 ? 11.855 -11.018 -13.153 1.00 96.88 188 VAL A C 1
ATOM 1519 O O . VAL A 1 188 ? 11.774 -9.829 -12.859 1.00 96.88 188 VAL A O 1
ATOM 1522 N N . TRP A 1 189 ? 12.270 -11.937 -12.280 1.00 96.69 189 TRP A N 1
ATOM 1523 C CA . TRP A 1 189 ? 12.668 -11.616 -10.913 1.00 96.69 189 TRP A CA 1
ATOM 1524 C C . TRP A 1 189 ? 13.823 -10.608 -10.884 1.00 96.69 189 TRP A C 1
ATOM 1526 O O . TRP A 1 189 ? 13.663 -9.546 -10.284 1.00 96.69 189 TRP A O 1
ATOM 1536 N N . GLU A 1 190 ? 14.933 -10.895 -11.569 1.00 95.50 190 GLU A N 1
ATOM 1537 C CA . GLU A 1 190 ? 16.137 -10.049 -11.596 1.00 95.50 190 GLU A CA 1
ATOM 1538 C C . GLU A 1 190 ? 15.875 -8.636 -12.131 1.00 95.50 190 GLU A C 1
ATOM 1540 O O . GLU A 1 190 ? 16.433 -7.666 -11.616 1.00 95.50 190 GLU A O 1
ATOM 1545 N N . MET A 1 191 ? 15.005 -8.511 -13.134 1.00 95.38 191 MET A N 1
ATOM 1546 C CA . MET A 1 191 ? 14.659 -7.227 -13.751 1.00 95.38 191 MET A CA 1
ATOM 1547 C C . MET A 1 191 ? 13.517 -6.502 -13.035 1.00 95.38 191 MET A C 1
ATOM 1549 O O . MET A 1 191 ? 13.231 -5.352 -13.349 1.00 95.38 191 MET A O 1
ATOM 1553 N N . SER A 1 192 ? 12.844 -7.148 -12.083 1.00 95.94 192 SER A N 1
ATOM 1554 C CA . SER A 1 192 ? 11.754 -6.529 -11.330 1.00 95.94 192 SER A CA 1
ATOM 1555 C C . SER A 1 192 ? 12.253 -5.826 -10.071 1.00 95.94 192 SER A C 1
ATOM 1557 O O . SER A 1 192 ? 13.233 -6.236 -9.440 1.00 95.94 192 SER A O 1
ATOM 1559 N N . LEU A 1 193 ? 11.479 -4.838 -9.621 1.00 96.25 193 LEU A N 1
ATOM 1560 C CA . LEU A 1 193 ? 11.666 -4.185 -8.324 1.00 96.25 193 LEU A CA 1
ATOM 1561 C C . LEU A 1 193 ? 11.575 -5.170 -7.137 1.00 96.25 193 LEU A C 1
ATOM 1563 O O . LEU A 1 193 ? 12.079 -4.894 -6.049 1.00 96.25 193 LEU A O 1
ATOM 1567 N N . PHE A 1 194 ? 10.974 -6.351 -7.324 1.00 97.12 194 PHE A N 1
ATOM 1568 C CA . PHE A 1 194 ? 10.869 -7.364 -6.272 1.00 97.12 194 PHE A CA 1
ATOM 1569 C C . PHE A 1 194 ? 12.213 -7.943 -5.825 1.00 97.12 194 PHE A C 1
ATOM 1571 O O . PHE A 1 194 ? 12.318 -8.354 -4.667 1.00 97.12 194 PHE A O 1
ATOM 1578 N N . SER A 1 195 ? 13.222 -7.932 -6.702 1.00 96.12 195 SER A N 1
ATOM 1579 C CA . SER A 1 195 ? 14.589 -8.361 -6.380 1.00 96.12 195 SER A CA 1
ATOM 1580 C C . SER A 1 195 ? 15.359 -7.365 -5.511 1.00 96.12 195 SER A C 1
ATOM 1582 O O . SER A 1 195 ? 16.464 -7.676 -5.066 1.00 96.12 195 SER A O 1
ATOM 1584 N N . GLU A 1 196 ? 14.820 -6.163 -5.276 1.00 96.00 196 GLU A N 1
ATOM 1585 C CA . GLU A 1 196 ? 15.557 -5.113 -4.583 1.00 96.00 196 GLU A CA 1
ATOM 1586 C C . GLU A 1 196 ? 15.803 -5.440 -3.104 1.00 96.00 196 GLU A C 1
ATOM 1588 O O . GLU A 1 196 ? 14.918 -5.910 -2.375 1.00 96.00 196 GLU A O 1
ATOM 1593 N N . ASN A 1 197 ? 17.027 -5.151 -2.648 1.00 96.00 197 ASN A N 1
ATOM 1594 C CA . ASN A 1 197 ? 17.410 -5.344 -1.261 1.00 96.00 197 ASN A CA 1
ATOM 1595 C C . ASN A 1 197 ? 17.005 -4.122 -0.432 1.00 96.00 197 ASN A C 1
ATOM 1597 O O . ASN A 1 197 ? 17.770 -3.173 -0.256 1.00 96.00 197 ASN A O 1
ATOM 1601 N N . CYS A 1 198 ? 15.812 -4.202 0.148 1.00 96.44 198 CYS A N 1
ATOM 1602 C CA . CYS A 1 198 ? 15.261 -3.144 0.985 1.00 96.44 198 CYS A CA 1
ATOM 1603 C C . CYS A 1 198 ? 16.071 -2.807 2.243 1.00 96.44 198 CYS A C 1
ATOM 1605 O O . CYS A 1 198 ? 15.852 -1.746 2.812 1.00 96.44 198 CYS A O 1
ATOM 1607 N N . ALA A 1 199 ? 17.051 -3.622 2.651 1.00 95.94 199 ALA A N 1
ATOM 1608 C CA . ALA A 1 199 ? 17.961 -3.245 3.736 1.00 95.94 199 ALA A CA 1
ATOM 1609 C C . ALA A 1 199 ? 18.833 -2.018 3.395 1.00 95.94 199 ALA A C 1
ATOM 1611 O O . ALA A 1 199 ? 19.413 -1.411 4.290 1.00 95.94 199 ALA A O 1
ATOM 1612 N N . ARG A 1 200 ? 18.935 -1.646 2.110 1.00 94.69 200 ARG A N 1
ATOM 1613 C CA . ARG A 1 200 ? 19.657 -0.449 1.646 1.00 94.69 200 ARG A CA 1
ATOM 1614 C C . ARG A 1 200 ? 18.833 0.841 1.732 1.00 94.69 200 ARG A C 1
ATOM 1616 O O . ARG A 1 200 ? 19.390 1.912 1.513 1.00 94.69 200 ARG A O 1
ATOM 1623 N N . TYR A 1 201 ? 17.536 0.736 2.027 1.00 92.06 201 TYR A N 1
ATOM 1624 C CA . TYR A 1 201 ? 16.580 1.842 1.980 1.00 92.06 201 TYR A CA 1
ATOM 1625 C C . TYR A 1 201 ? 15.789 1.908 3.299 1.00 92.06 201 TYR A C 1
ATOM 1627 O O . TYR A 1 201 ? 14.691 1.347 3.366 1.00 92.06 201 TYR A O 1
ATOM 1635 N N . PRO A 1 202 ? 16.367 2.513 4.354 1.00 75.38 202 PRO A N 1
ATOM 1636 C CA . PRO A 1 202 ? 15.714 2.650 5.656 1.00 75.38 202 PRO A CA 1
ATOM 1637 C C . PRO A 1 202 ? 14.490 3.581 5.630 1.00 75.38 202 PRO A C 1
ATOM 1639 O O . PRO A 1 202 ? 14.442 4.505 4.784 1.00 75.38 202 PRO A O 1
#

Foldseek 3Di:
DCVLVVDDPVVNVVCVVVVVVVCCCVVPPDQDPLNVLVVVLVVVCDLALDDDPVCCVPDVDGPLVVLLVQLVVDPALVSNVVNLVVLVVSLVSVVPDDLVSLQVQCVPVSSVCSLLSLLLSQQQQLCDQHGDPDLVSSNPSDDLSSLLSNLSSLVSCCSRVNPVVSVVSVVVSCVVHHPSVVDDSVSSCSSTSVVDDSVVRD

Sequence (202 aa):
MNWLYTLSKNTLAFVVIAGGILFIIVSSPPHTVCDSQLRVLRESQKRFLYKDPENSKVIKTTTYEYLRDRCKMTNNPGGCYELFQRMKGFLDGIGTLPSECSASAGRVSEYKRALWETSELIVRLAWGEQPPTAYHAKFGWLDTADVALYCRLKYRISQVYGEAAWNDFRERMMRELPGAKDLPRNQVWEMSLFSENCARYP

Secondary structure (DSSP, 8-state):
--GGGGS-HHHHHHHHHHHHHHHHHHHSPPPPHHHHHHHHHHHHTBTTTB--TTTTTT--S-HHHHHHHHHHH--SGGGGHHHHHHHHHHHHHHHTS-GGGHHHHHT-HHHHHHHHHHHHHHHHHHH-SS--SSGGGGGTT--HHHHHHHHHHHHHHHHHHHHHHHHHHHHHHHHHSTTGGGS-HHHHHHHSGGG--GGG--